Protein AF-A0A2J7RGQ4-F1 (afdb_monomer_lite)

pLDDT: mean 75.32, std 23.23, range [25.06, 96.12]

Structure (mmCIF, N/CA/C/O backbone):
data_AF-A0A2J7RGQ4-F1
#
_entry.id   AF-A0A2J7RGQ4-F1
#
loop_
_atom_site.group_PDB
_atom_site.id
_atom_site.type_symbol
_atom_site.label_atom_id
_atom_site.label_alt_id
_atom_site.label_comp_id
_atom_site.label_asym_id
_atom_site.label_entity_id
_atom_site.label_seq_id
_atom_site.pdbx_PDB_ins_code
_atom_site.Cartn_x
_atom_site.Cartn_y
_atom_site.Cartn_z
_atom_site.occupancy
_atom_site.B_iso_or_equiv
_atom_site.auth_seq_id
_atom_site.auth_comp_id
_atom_site.auth_asym_id
_atom_site.auth_atom_id
_atom_site.pdbx_PDB_model_num
ATOM 1 N N . MET A 1 1 ? -4.880 24.390 -51.534 1.00 43.12 1 MET A N 1
ATOM 2 C CA . MET A 1 1 ? -4.792 25.473 -50.535 1.00 43.12 1 MET A CA 1
ATOM 3 C C . MET A 1 1 ? -5.759 25.144 -49.411 1.00 43.12 1 MET A C 1
ATOM 5 O O . MET A 1 1 ? -6.957 25.218 -49.631 1.00 43.12 1 MET A O 1
ATOM 9 N N . ALA A 1 2 ? -5.248 24.679 -48.273 1.00 47.91 2 ALA A N 1
ATOM 10 C CA . ALA A 1 2 ? -6.032 24.381 -47.073 1.00 47.91 2 ALA A CA 1
ATOM 11 C C . ALA A 1 2 ? -5.184 24.728 -45.837 1.00 47.91 2 ALA A C 1
ATOM 13 O O . ALA A 1 2 ? -4.831 23.874 -45.032 1.00 47.91 2 ALA A O 1
ATOM 14 N N . GLU A 1 3 ? -4.786 25.996 -45.737 1.00 52.56 3 GLU A N 1
ATOM 15 C CA . GLU A 1 3 ? -4.216 26.569 -44.517 1.00 52.56 3 GLU A CA 1
ATOM 16 C C . GLU A 1 3 ? -5.381 27.067 -43.659 1.00 52.56 3 GLU A C 1
ATOM 18 O O . GLU A 1 3 ? -5.899 28.156 -43.881 1.00 52.56 3 GLU A O 1
ATOM 23 N N . GLY A 1 4 ? -5.875 26.242 -42.733 1.00 58.81 4 GLY A N 1
ATOM 24 C CA . GLY A 1 4 ? -7.051 26.651 -41.961 1.00 58.81 4 GLY A CA 1
ATOM 25 C C . GLY A 1 4 ? -7.477 25.781 -40.787 1.00 58.81 4 GLY A C 1
ATOM 26 O O . GLY A 1 4 ? -8.631 25.886 -40.400 1.00 58.81 4 GLY A O 1
ATOM 27 N N . ASN A 1 5 ? -6.618 24.922 -40.215 1.00 59.62 5 ASN A N 1
ATOM 28 C CA . ASN A 1 5 ? -7.063 24.082 -39.085 1.00 59.62 5 ASN A CA 1
ATOM 29 C C . ASN A 1 5 ? -6.051 23.848 -37.946 1.00 59.62 5 ASN A C 1
ATOM 31 O O . ASN A 1 5 ? -6.426 23.347 -36.889 1.00 59.62 5 ASN A O 1
ATOM 35 N N . ASN A 1 6 ? -4.784 24.255 -38.095 1.00 62.69 6 ASN A N 1
ATOM 36 C CA . ASN A 1 6 ? -3.767 24.001 -37.062 1.00 62.69 6 ASN A CA 1
ATOM 37 C C . ASN A 1 6 ? -3.924 24.895 -35.817 1.00 62.69 6 ASN A C 1
ATOM 39 O O . ASN A 1 6 ? -3.659 24.446 -34.704 1.00 62.69 6 ASN A O 1
ATOM 43 N N . ASN A 1 7 ? -4.403 26.136 -35.974 1.00 70.56 7 ASN A N 1
ATOM 44 C CA . ASN A 1 7 ? -4.592 27.049 -34.838 1.00 70.56 7 ASN A CA 1
ATOM 45 C C . ASN A 1 7 ? -5.787 26.665 -33.952 1.00 70.56 7 ASN A C 1
ATOM 47 O O . ASN A 1 7 ? -5.734 26.866 -32.744 1.00 70.56 7 ASN A O 1
ATOM 51 N N . HIS A 1 8 ? -6.843 26.089 -34.533 1.00 77.50 8 HIS A N 1
ATOM 52 C CA . HIS A 1 8 ? -8.038 25.682 -33.791 1.00 77.50 8 HIS A CA 1
ATOM 53 C C . HIS A 1 8 ? -7.745 24.491 -32.871 1.00 77.50 8 HIS A C 1
ATOM 55 O O . HIS A 1 8 ? -8.082 24.511 -31.691 1.00 77.50 8 HIS A O 1
ATOM 61 N N . PHE A 1 9 ? -7.035 23.483 -33.385 1.00 83.56 9 PHE A N 1
ATOM 62 C CA . PHE A 1 9 ? -6.612 22.329 -32.592 1.00 83.56 9 PHE A CA 1
ATOM 63 C C . PHE A 1 9 ? -5.709 22.729 -31.417 1.00 83.56 9 PHE A C 1
ATOM 65 O O . PHE A 1 9 ? -5.920 22.279 -30.292 1.00 83.56 9 PHE A O 1
ATOM 72 N N . GLY A 1 10 ? -4.740 23.622 -31.654 1.00 84.69 10 GLY A N 1
ATOM 73 C CA . GLY A 1 10 ? -3.868 24.131 -30.595 1.00 84.69 10 GLY A CA 1
ATOM 74 C C . GLY A 1 10 ? -4.633 24.894 -29.510 1.00 84.69 10 GLY A C 1
ATOM 75 O O . GLY A 1 10 ? -4.378 24.695 -28.323 1.00 84.69 10 GLY A O 1
ATOM 76 N N . GLN A 1 11 ? -5.604 25.725 -29.897 1.00 86.69 11 GLN A N 1
ATOM 77 C CA . GLN A 1 11 ? -6.456 26.448 -28.948 1.00 86.69 11 GLN A CA 1
ATOM 78 C C . GLN A 1 11 ? -7.337 25.500 -28.124 1.00 86.69 11 GLN A C 1
ATOM 80 O O . GLN A 1 11 ? -7.432 25.680 -26.910 1.00 86.69 11 GLN A O 1
ATOM 85 N N . GLU A 1 12 ? -7.900 24.458 -28.741 1.00 87.06 12 GLU A N 1
ATOM 86 C CA . GLU A 1 12 ? -8.695 23.448 -28.032 1.00 87.06 12 GLU A CA 1
ATOM 87 C C . GLU A 1 12 ? -7.858 22.624 -27.048 1.00 87.06 12 GLU A C 1
ATOM 89 O O . GLU A 1 12 ? -8.282 22.434 -25.909 1.00 87.06 12 GLU A O 1
ATOM 94 N N . ILE A 1 13 ? -6.636 22.219 -27.414 1.00 89.75 13 ILE A N 1
ATOM 95 C CA . ILE A 1 13 ? -5.726 21.545 -26.472 1.00 89.75 13 ILE A CA 1
ATOM 96 C C . ILE A 1 13 ? -5.403 22.450 -25.288 1.00 89.75 13 ILE A C 1
ATOM 98 O O . ILE A 1 13 ? -5.466 22.013 -24.142 1.00 89.75 13 ILE A O 1
ATOM 102 N N . VAL A 1 14 ? -5.052 23.714 -25.540 1.00 89.50 14 VAL A N 1
ATOM 103 C CA . VAL A 1 14 ? -4.721 24.654 -24.460 1.00 89.50 14 VAL A CA 1
ATOM 104 C C . VAL A 1 14 ? -5.924 24.861 -23.544 1.00 89.50 14 VAL A C 1
ATOM 106 O O . VAL A 1 14 ? -5.757 24.916 -22.324 1.00 89.50 14 VAL A O 1
ATOM 109 N N . ARG A 1 15 ? -7.133 24.929 -24.109 1.00 89.06 15 ARG A N 1
ATOM 110 C CA . ARG A 1 15 ? -8.377 25.015 -23.345 1.00 89.06 15 ARG A CA 1
ATOM 111 C C . ARG A 1 15 ? -8.582 23.772 -22.478 1.00 89.06 15 ARG A C 1
ATOM 113 O O . ARG A 1 15 ? -8.782 23.928 -21.278 1.00 89.06 15 ARG A O 1
ATOM 120 N N . TRP A 1 16 ? -8.456 22.567 -23.036 1.00 89.00 16 TRP A N 1
ATOM 121 C CA . TRP A 1 16 ? -8.577 21.314 -22.279 1.00 89.00 16 TRP A CA 1
ATOM 122 C C . TRP A 1 16 ? -7.529 21.186 -21.181 1.00 89.00 16 TRP A C 1
ATOM 124 O O . TRP A 1 16 ? -7.874 20.848 -20.054 1.00 89.00 16 TRP A O 1
ATOM 134 N N . CYS A 1 17 ? -6.271 21.515 -21.470 1.00 89.12 17 CYS A N 1
ATOM 135 C CA . CYS A 1 17 ? -5.208 21.515 -20.471 1.00 89.12 17 CYS A CA 1
ATOM 136 C C . CYS A 1 17 ? -5.511 22.495 -19.333 1.00 89.12 17 CYS A C 1
ATOM 138 O O . CYS A 1 17 ? -5.321 22.151 -18.170 1.00 89.12 17 CYS A O 1
ATOM 140 N N . ARG A 1 18 ? -6.009 23.701 -19.639 1.00 88.00 18 ARG A N 1
ATOM 141 C CA . ARG A 1 18 ? -6.408 24.675 -18.611 1.00 88.00 18 ARG A CA 1
ATOM 142 C C . ARG A 1 18 ? -7.558 24.158 -17.755 1.00 88.00 18 ARG A C 1
ATOM 144 O O . ARG A 1 18 ? -7.456 24.231 -16.536 1.00 88.00 18 ARG A O 1
ATOM 151 N N . THR A 1 19 ? -8.603 23.608 -18.373 1.00 87.25 19 THR A N 1
ATOM 152 C CA . THR A 1 19 ? -9.739 23.018 -17.650 1.00 87.25 19 THR A CA 1
ATOM 153 C C . THR A 1 19 ? -9.281 21.867 -16.760 1.00 87.25 19 THR A C 1
ATOM 155 O O . THR A 1 19 ? -9.577 21.865 -15.572 1.00 87.25 19 THR A O 1
ATOM 158 N N . TYR A 1 20 ? -8.466 20.954 -17.288 1.00 88.94 20 TYR A N 1
ATOM 159 C CA . TYR A 1 20 ? -7.926 19.827 -16.530 1.00 88.94 20 TYR A CA 1
ATOM 160 C C . TYR A 1 20 ? -7.092 20.278 -15.322 1.00 88.94 20 TYR A C 1
ATOM 162 O O . TYR A 1 20 ? -7.280 19.789 -14.210 1.00 88.94 20 TYR A O 1
ATOM 170 N N . VAL A 1 21 ? -6.180 21.240 -15.508 1.00 89.69 21 VAL A N 1
ATOM 171 C CA . VAL A 1 21 ? -5.348 21.758 -14.409 1.00 89.69 21 VAL A CA 1
ATOM 172 C C . VAL A 1 21 ? -6.200 22.501 -13.375 1.00 89.69 21 VAL A C 1
ATOM 174 O O . VAL A 1 21 ? -5.907 22.427 -12.181 1.00 89.69 21 VAL A O 1
ATOM 177 N N . ALA A 1 22 ? -7.262 23.190 -13.797 1.00 88.56 22 ALA A N 1
ATOM 178 C CA . ALA A 1 22 ? -8.202 23.846 -12.894 1.00 88.56 22 ALA A CA 1
ATOM 179 C C . ALA A 1 22 ? -9.010 22.828 -12.066 1.00 88.56 22 ALA A C 1
ATOM 181 O O . ALA A 1 22 ? -9.042 22.939 -10.841 1.00 88.56 22 ALA A O 1
ATOM 182 N N . GLU A 1 23 ? -9.578 21.797 -12.697 1.00 89.12 23 GLU A N 1
ATOM 183 C CA . GLU A 1 23 ? -10.303 20.717 -12.009 1.00 89.12 23 GLU A CA 1
ATOM 184 C C . GLU A 1 23 ? -9.404 19.989 -10.999 1.00 89.12 23 GLU A C 1
ATOM 186 O O . GLU A 1 23 ? -9.786 19.792 -9.845 1.00 89.12 23 GLU A O 1
ATOM 191 N N . MET A 1 24 ? -8.169 19.656 -11.390 1.00 88.44 24 MET A N 1
ATOM 192 C CA . MET A 1 24 ? -7.200 19.024 -10.489 1.00 88.44 24 MET A CA 1
ATOM 193 C C . MET A 1 24 ? -6.839 19.922 -9.302 1.00 88.44 24 MET A C 1
ATOM 195 O O . MET A 1 24 ? -6.775 19.447 -8.167 1.00 88.44 24 MET A O 1
ATOM 199 N N . ALA A 1 25 ? -6.624 21.220 -9.533 1.00 88.25 25 ALA A N 1
ATOM 200 C CA . ALA A 1 25 ? -6.339 22.166 -8.458 1.00 88.25 25 ALA A CA 1
ATOM 201 C C . ALA A 1 25 ? -7.521 22.303 -7.486 1.00 88.25 25 ALA A C 1
ATOM 203 O O . ALA A 1 25 ? -7.305 22.361 -6.275 1.00 88.25 25 ALA A O 1
ATOM 204 N N . ALA A 1 26 ? -8.755 22.298 -7.998 1.00 88.88 26 ALA A N 1
ATOM 205 C CA . ALA A 1 26 ? -9.965 22.341 -7.186 1.00 88.88 26 ALA A CA 1
ATOM 206 C C . ALA A 1 26 ? -10.117 21.071 -6.331 1.00 88.88 26 ALA A C 1
ATOM 208 O O . ALA A 1 26 ? -10.346 21.168 -5.126 1.00 88.88 26 ALA A O 1
ATOM 209 N N . ILE A 1 27 ? -9.892 19.883 -6.901 1.00 89.88 27 ILE A N 1
ATOM 210 C CA . ILE A 1 27 ? -9.909 18.619 -6.146 1.00 89.88 27 ILE A CA 1
ATOM 211 C C . ILE A 1 27 ? -8.863 18.642 -5.026 1.00 89.88 27 ILE A C 1
ATOM 213 O O . ILE A 1 27 ? -9.189 18.363 -3.873 1.00 89.88 27 ILE A O 1
ATOM 217 N N . LEU A 1 28 ? -7.618 19.022 -5.335 1.00 88.19 28 LEU A N 1
ATOM 218 C CA . LEU A 1 28 ? -6.547 19.108 -4.336 1.00 88.19 28 LEU A CA 1
ATOM 219 C C . LEU A 1 28 ? -6.894 20.087 -3.210 1.00 88.19 28 LEU A C 1
ATOM 221 O O . LEU A 1 28 ? -6.646 19.790 -2.043 1.00 88.19 28 LEU A O 1
ATOM 225 N N . LEU A 1 29 ? -7.512 21.221 -3.547 1.00 87.94 29 LEU A N 1
ATOM 226 C CA . LEU A 1 29 ? -7.977 22.200 -2.572 1.00 87.94 29 LEU A CA 1
ATOM 227 C C . LEU A 1 29 ? -9.041 21.618 -1.629 1.00 87.94 29 LEU A C 1
ATOM 229 O O . LEU A 1 29 ? -9.004 21.895 -0.431 1.00 87.94 29 LEU A O 1
ATOM 233 N N . HIS A 1 30 ? -9.962 20.808 -2.156 1.00 84.38 30 HIS A N 1
ATOM 234 C CA . HIS A 1 30 ? -11.013 20.151 -1.377 1.00 84.38 30 HIS A CA 1
ATOM 235 C C . HIS A 1 30 ? -10.506 18.987 -0.518 1.00 84.38 30 HIS A C 1
ATOM 237 O O . HIS A 1 30 ? -11.091 18.709 0.528 1.00 84.38 30 HIS A O 1
ATOM 243 N N . CYS A 1 31 ? -9.417 18.333 -0.920 1.00 84.94 31 CYS A N 1
ATOM 244 C CA . CYS A 1 31 ? -8.781 17.268 -0.143 1.00 84.94 31 CYS A CA 1
ATOM 245 C C . CYS A 1 31 ? -7.937 17.795 1.033 1.00 84.94 31 CYS A C 1
ATOM 247 O O . CYS A 1 31 ? -7.660 17.048 1.971 1.00 84.94 31 CYS A O 1
ATOM 249 N N . CYS A 1 32 ? -7.500 19.058 1.000 1.00 86.88 32 CYS A N 1
ATOM 250 C CA . CYS A 1 32 ? -6.714 19.656 2.077 1.00 86.88 32 CYS A CA 1
ATOM 251 C C . CYS A 1 32 ? -7.602 20.149 3.232 1.00 86.88 32 CYS A C 1
ATOM 253 O O . CYS A 1 32 ? -8.512 20.947 3.021 1.00 86.88 32 CYS A O 1
ATOM 255 N N . VAL A 1 33 ? -7.262 19.759 4.470 1.00 77.38 33 VAL A N 1
ATOM 256 C CA . VAL A 1 33 ? -7.970 20.158 5.708 1.00 77.38 33 VAL A CA 1
ATOM 257 C C . VAL A 1 33 ? -8.082 21.685 5.833 1.00 77.38 33 VAL A C 1
ATOM 259 O O . VAL A 1 33 ? -9.175 22.214 6.017 1.00 77.38 33 VAL A O 1
ATOM 262 N N . ASP A 1 34 ? -6.977 22.404 5.611 1.00 83.38 34 ASP A N 1
ATOM 263 C CA . ASP A 1 34 ? -6.922 23.874 5.677 1.00 83.38 34 ASP A CA 1
ATOM 264 C C . ASP A 1 34 ? -7.108 24.557 4.308 1.00 83.38 34 ASP A C 1
ATOM 266 O O . ASP A 1 34 ? -6.660 25.693 4.093 1.00 83.38 34 ASP A O 1
ATOM 270 N N . LYS A 1 35 ? -7.719 23.855 3.341 1.00 85.38 35 LYS A N 1
ATOM 271 C CA . LYS A 1 35 ? -7.938 24.316 1.961 1.00 85.38 35 LYS A CA 1
ATOM 272 C C . LYS A 1 35 ? -6.653 24.899 1.348 1.00 85.38 35 LYS A C 1
ATOM 274 O O . LYS A 1 35 ? -5.686 24.181 1.094 1.00 85.38 35 LYS A O 1
ATOM 279 N N . VAL A 1 36 ? -6.622 26.220 1.138 1.00 87.19 36 VAL A N 1
ATOM 280 C CA . VAL A 1 36 ? -5.524 26.945 0.483 1.00 87.19 36 VAL A CA 1
ATOM 281 C C . VAL A 1 36 ? -4.224 26.830 1.280 1.00 87.19 36 VAL A C 1
ATOM 283 O O . VAL A 1 36 ? -3.166 26.650 0.683 1.00 87.19 36 VAL A O 1
ATOM 286 N N . GLN A 1 37 ? -4.271 26.917 2.615 1.00 88.00 37 GLN A N 1
ATOM 287 C CA . GLN A 1 37 ? -3.050 26.896 3.432 1.00 88.00 37 GLN A CA 1
ATOM 288 C C . GLN A 1 37 ? -2.406 25.508 3.459 1.00 88.00 37 GLN A C 1
ATOM 290 O O . GLN A 1 37 ? -1.182 25.399 3.358 1.00 88.00 37 GLN A O 1
ATOM 295 N N . GLY A 1 38 ? -3.222 24.451 3.508 1.00 88.81 38 GLY A N 1
ATOM 296 C CA . GLY A 1 38 ? -2.741 23.072 3.424 1.00 88.81 38 GLY A CA 1
ATOM 297 C C . GLY A 1 38 ? -2.044 22.802 2.090 1.00 88.81 38 GLY A C 1
ATOM 298 O O . GLY A 1 38 ? -0.914 22.311 2.063 1.00 88.81 38 GLY A O 1
ATOM 299 N N . LEU A 1 39 ? -2.667 23.222 0.984 1.00 89.69 39 LEU A N 1
ATOM 300 C CA . LEU A 1 39 ? -2.101 23.055 -0.355 1.00 89.69 39 LEU A CA 1
ATOM 301 C C . LEU A 1 39 ? -0.806 23.862 -0.549 1.00 89.69 39 LEU A C 1
ATOM 303 O O . LEU A 1 39 ? 0.178 23.338 -1.071 1.00 89.69 39 LEU A O 1
ATOM 307 N N . VAL A 1 40 ? -0.771 25.117 -0.086 1.00 92.44 40 VAL A N 1
ATOM 308 C CA . VAL A 1 40 ? 0.435 25.963 -0.137 1.00 92.44 40 VAL A CA 1
ATOM 309 C C . VAL A 1 40 ? 1.585 25.330 0.643 1.00 92.44 40 VAL A C 1
ATOM 311 O O . VAL A 1 40 ? 2.703 25.275 0.133 1.00 92.44 40 VAL A O 1
ATOM 314 N N . THR A 1 41 ? 1.314 24.808 1.839 1.00 92.19 41 THR A N 1
ATOM 315 C CA . THR A 1 41 ? 2.328 24.157 2.682 1.00 92.19 41 THR A CA 1
ATOM 316 C C . THR A 1 41 ? 2.870 22.887 2.024 1.00 92.19 41 THR A C 1
ATOM 318 O O . THR A 1 41 ? 4.083 22.672 1.988 1.00 92.19 41 THR A O 1
ATOM 321 N N . ALA A 1 42 ? 1.996 22.069 1.429 1.00 90.94 42 ALA A N 1
ATOM 322 C CA . ALA A 1 42 ? 2.395 20.860 0.711 1.00 90.94 42 ALA A CA 1
ATOM 323 C C . ALA A 1 42 ? 3.309 21.171 -0.488 1.00 90.94 42 ALA A C 1
ATOM 325 O O . ALA A 1 42 ? 4.368 20.555 -0.643 1.00 90.94 42 ALA A O 1
ATOM 326 N N . VAL A 1 43 ? 2.942 22.166 -1.304 1.00 90.94 43 VAL A N 1
ATOM 327 C CA . VAL A 1 43 ? 3.754 22.598 -2.453 1.00 90.94 43 VAL A CA 1
ATOM 328 C C . VAL A 1 43 ? 5.073 23.214 -1.992 1.00 90.94 43 VAL A C 1
ATOM 330 O O . VAL A 1 43 ? 6.121 22.895 -2.551 1.00 90.94 43 VAL A O 1
ATOM 333 N N . GLN A 1 44 ? 5.058 24.035 -0.943 1.00 92.94 44 GLN A N 1
ATOM 334 C CA . GLN A 1 44 ? 6.266 24.614 -0.360 1.00 92.94 44 GLN A CA 1
ATOM 335 C C . GLN A 1 44 ? 7.258 23.531 0.090 1.00 92.94 44 GLN A C 1
ATOM 337 O O . GLN A 1 44 ? 8.429 23.593 -0.288 1.00 92.94 44 GLN A O 1
ATOM 342 N N . ASN A 1 45 ? 6.796 22.510 0.819 1.00 93.69 45 ASN A N 1
ATOM 343 C CA . ASN A 1 45 ? 7.631 21.388 1.261 1.00 93.69 45 ASN A CA 1
ATOM 344 C C . ASN A 1 45 ? 8.203 20.596 0.075 1.00 93.69 45 ASN A C 1
ATOM 346 O O . ASN A 1 45 ? 9.374 20.209 0.077 1.00 93.69 45 ASN A O 1
ATOM 350 N N . TYR A 1 46 ? 7.399 20.387 -0.970 1.00 93.88 46 TYR A N 1
ATOM 351 C CA . TYR A 1 46 ? 7.852 19.716 -2.186 1.00 93.88 46 TYR A CA 1
ATOM 352 C C . TYR A 1 46 ? 8.940 20.516 -2.916 1.00 93.88 46 TYR A C 1
ATOM 354 O O . TYR A 1 46 ? 9.999 19.968 -3.232 1.00 93.88 46 TYR A O 1
ATOM 362 N N . VAL A 1 47 ? 8.716 21.816 -3.143 1.00 93.44 47 VAL A N 1
ATOM 363 C CA . VAL A 1 47 ? 9.681 22.692 -3.824 1.00 93.44 47 VAL A CA 1
ATOM 364 C C . VAL A 1 47 ? 10.972 22.788 -3.018 1.00 93.44 47 VAL A C 1
ATOM 366 O O . VAL A 1 47 ? 12.049 22.661 -3.598 1.00 93.44 47 VAL A O 1
ATOM 369 N N . GLN A 1 48 ? 10.895 22.923 -1.691 1.00 92.88 48 GLN A N 1
ATOM 370 C CA . GLN A 1 48 ? 12.070 22.914 -0.812 1.00 92.88 48 GLN A CA 1
ATOM 371 C C . GLN A 1 48 ? 12.881 21.620 -0.937 1.00 92.88 48 GLN A C 1
ATOM 373 O O . GLN A 1 48 ? 14.108 21.676 -1.019 1.00 92.88 48 GLN A O 1
ATOM 378 N N . ARG A 1 49 ? 12.211 20.463 -1.016 1.00 95.00 49 ARG A N 1
ATOM 379 C CA . ARG A 1 49 ? 12.874 19.162 -1.177 1.00 95.00 49 ARG A CA 1
ATOM 380 C C . ARG A 1 49 ? 13.604 19.052 -2.516 1.00 95.00 49 ARG A C 1
ATOM 382 O O . ARG A 1 49 ? 14.758 18.628 -2.544 1.00 95.00 49 ARG A O 1
ATOM 389 N N . VAL A 1 50 ? 12.958 19.464 -3.609 1.00 94.56 50 VAL A N 1
ATOM 390 C CA . VAL A 1 50 ? 13.541 19.418 -4.966 1.00 94.56 50 VAL A CA 1
ATOM 391 C C . VAL A 1 50 ? 14.708 20.400 -5.117 1.00 94.56 50 VAL A C 1
ATOM 393 O O . VAL A 1 50 ? 15.660 20.126 -5.840 1.00 94.56 50 VAL A O 1
ATOM 396 N N . THR A 1 51 ? 14.669 21.524 -4.403 1.00 92.31 51 THR A N 1
ATOM 397 C CA . THR A 1 51 ? 15.682 22.594 -4.481 1.00 92.31 51 THR A CA 1
ATOM 398 C C . THR A 1 51 ? 16.764 22.507 -3.398 1.00 92.31 51 THR A C 1
ATOM 400 O O . THR A 1 51 ? 17.592 23.407 -3.291 1.00 92.31 51 THR A O 1
ATOM 403 N N . SER A 1 52 ? 16.802 21.422 -2.617 1.00 88.69 52 SER A N 1
ATOM 404 C CA . SER A 1 52 ? 17.692 21.246 -1.454 1.00 88.69 52 SER A CA 1
ATOM 405 C C . SER A 1 52 ? 19.198 21.300 -1.762 1.00 88.69 52 SER A C 1
ATOM 407 O O . SER A 1 52 ? 19.990 21.557 -0.862 1.00 88.69 52 SER A O 1
ATOM 409 N N . GLY A 1 53 ? 19.599 21.102 -3.022 1.00 88.19 53 GLY A N 1
ATOM 410 C CA . GLY A 1 53 ? 20.992 21.199 -3.479 1.00 88.19 53 GLY A CA 1
ATOM 411 C C . GLY A 1 53 ? 21.387 22.546 -4.100 1.00 88.19 53 GLY A C 1
ATOM 412 O O . GLY A 1 53 ? 22.499 22.673 -4.608 1.00 88.19 53 GLY A O 1
ATOM 413 N N . MET A 1 54 ? 20.488 23.534 -4.129 1.00 92.81 54 MET A N 1
ATOM 414 C CA . MET A 1 54 ? 20.734 24.839 -4.755 1.00 92.81 54 MET A CA 1
ATOM 415 C C . MET A 1 54 ? 21.300 25.855 -3.752 1.00 92.81 54 MET A C 1
ATOM 417 O O . MET A 1 54 ? 21.218 25.676 -2.540 1.00 92.81 54 MET A O 1
ATOM 421 N N . GLN A 1 55 ? 21.850 26.966 -4.254 1.00 94.69 55 GLN A N 1
ATOM 422 C CA . GLN A 1 55 ? 22.279 28.075 -3.398 1.00 94.69 55 GLN A CA 1
ATOM 423 C C . GLN A 1 55 ? 21.091 28.603 -2.558 1.00 94.69 55 GLN A C 1
ATOM 425 O O . GLN A 1 55 ? 20.011 28.798 -3.125 1.00 94.69 55 GLN A O 1
ATOM 430 N N . PRO A 1 56 ? 21.269 28.912 -1.254 1.00 91.44 56 PRO A N 1
ATOM 431 C CA . PRO A 1 56 ? 20.161 29.275 -0.359 1.00 91.44 56 PRO A CA 1
ATOM 432 C C . PRO A 1 56 ? 19.296 30.447 -0.843 1.00 91.44 56 PRO A C 1
ATOM 434 O O . PRO A 1 56 ? 18.077 30.424 -0.699 1.00 91.44 56 PRO A O 1
ATOM 437 N N . SER A 1 57 ? 19.904 31.455 -1.475 1.00 93.19 57 SER A N 1
ATOM 438 C CA . SER A 1 57 ? 19.191 32.603 -2.053 1.00 93.19 57 SER A CA 1
ATOM 439 C C . SER A 1 57 ? 18.273 32.199 -3.210 1.00 93.19 57 SER A C 1
ATOM 441 O O . SER A 1 57 ? 17.131 32.651 -3.287 1.00 93.19 57 SER A O 1
ATOM 443 N N . VAL A 1 58 ? 18.748 31.313 -4.088 1.00 92.62 58 VAL A N 1
ATOM 444 C CA . VAL A 1 58 ? 17.982 30.797 -5.229 1.00 92.62 58 VAL A CA 1
ATOM 445 C C . VAL A 1 58 ? 16.869 29.877 -4.744 1.00 92.62 58 VAL A C 1
ATOM 447 O O . VAL A 1 58 ? 15.744 29.964 -5.234 1.00 92.62 58 VAL A O 1
ATOM 450 N N . GLN A 1 59 ? 17.149 29.044 -3.742 1.00 93.31 59 GLN A N 1
ATOM 451 C CA . GLN A 1 59 ? 16.150 28.192 -3.105 1.00 93.31 59 GLN A CA 1
ATOM 452 C C . GLN A 1 59 ? 15.025 29.029 -2.482 1.00 93.31 59 GLN A C 1
ATOM 454 O O . GLN A 1 59 ? 13.854 28.815 -2.795 1.00 93.31 59 GLN A O 1
ATOM 459 N N . GLN A 1 60 ? 15.364 30.020 -1.653 1.00 92.50 60 GLN A N 1
ATOM 460 C CA . GLN A 1 60 ? 14.380 30.880 -0.996 1.00 92.50 60 GLN A CA 1
ATOM 461 C C . GLN A 1 60 ? 13.543 31.671 -2.009 1.00 92.50 60 GLN A C 1
ATOM 463 O O . GLN A 1 60 ? 12.322 31.755 -1.865 1.00 92.50 60 GLN A O 1
ATOM 468 N N . TRP A 1 61 ? 14.174 32.198 -3.062 1.00 94.50 61 TRP A N 1
ATOM 469 C CA . TRP A 1 61 ? 13.467 32.874 -4.148 1.00 94.50 61 TRP A CA 1
ATOM 470 C C . TRP A 1 61 ? 12.528 31.924 -4.905 1.00 94.50 61 TRP A C 1
ATOM 472 O O . TRP A 1 61 ? 11.379 32.276 -5.160 1.00 94.50 61 TRP A O 1
ATOM 482 N N . THR A 1 62 ? 12.968 30.700 -5.208 1.00 94.00 62 THR A N 1
ATOM 483 C CA . THR A 1 62 ? 12.161 29.700 -5.931 1.00 94.00 62 THR A CA 1
ATOM 484 C C . THR A 1 62 ? 10.945 29.271 -5.114 1.00 94.00 62 THR A C 1
ATOM 486 O O . THR A 1 62 ? 9.827 29.191 -5.631 1.00 94.00 62 THR A O 1
ATOM 489 N N . VAL A 1 63 ? 11.132 29.053 -3.813 1.00 93.50 63 VAL A N 1
ATOM 490 C CA . VAL A 1 63 ? 10.045 28.727 -2.884 1.00 93.50 63 VAL A CA 1
ATOM 491 C C . VAL A 1 63 ? 9.072 29.905 -2.751 1.00 93.50 63 VAL A C 1
ATOM 493 O O . VAL A 1 63 ? 7.869 29.726 -2.916 1.00 93.50 63 VAL A O 1
ATOM 496 N N . GLY A 1 64 ? 9.565 31.127 -2.534 1.00 92.75 64 GLY A N 1
ATOM 497 C CA . GLY A 1 64 ? 8.704 32.312 -2.427 1.00 92.75 64 GLY A CA 1
ATOM 498 C C . GLY A 1 64 ? 7.929 32.607 -3.717 1.00 92.75 64 GLY A C 1
ATOM 499 O O . GLY A 1 64 ? 6.733 32.914 -3.682 1.00 92.75 64 GLY A O 1
ATOM 500 N N . SER A 1 65 ? 8.590 32.451 -4.865 1.00 94.31 65 SER A N 1
ATOM 501 C CA . SER A 1 65 ? 7.987 32.626 -6.184 1.00 94.31 65 SER A CA 1
ATOM 502 C C . SER A 1 65 ? 6.910 31.572 -6.444 1.00 94.31 65 SER A C 1
ATOM 504 O O . SER A 1 65 ? 5.785 31.931 -6.787 1.00 94.31 65 SER A O 1
ATOM 506 N N . SER A 1 66 ? 7.194 30.288 -6.211 1.00 92.88 66 SER A N 1
ATOM 507 C CA . SER A 1 66 ? 6.217 29.205 -6.414 1.00 92.88 66 SER A CA 1
ATOM 508 C C . SER A 1 66 ? 4.974 29.354 -5.531 1.00 92.88 66 SER A C 1
ATOM 510 O O . SER A 1 66 ? 3.859 29.216 -6.032 1.00 92.88 66 SER A O 1
ATOM 512 N N . VAL A 1 67 ? 5.135 29.741 -4.261 1.00 93.75 67 VAL A N 1
ATOM 513 C CA . VAL A 1 67 ? 4.004 30.032 -3.360 1.00 93.75 67 VAL A CA 1
ATOM 514 C C . VAL A 1 67 ? 3.168 31.211 -3.865 1.00 93.75 67 VAL A C 1
ATOM 516 O O . VAL A 1 67 ? 1.938 31.155 -3.835 1.00 93.75 67 VAL A O 1
ATOM 519 N N . THR A 1 68 ? 3.811 32.273 -4.353 1.00 93.56 68 THR A N 1
ATOM 520 C CA . THR A 1 68 ? 3.112 33.458 -4.878 1.00 93.56 68 THR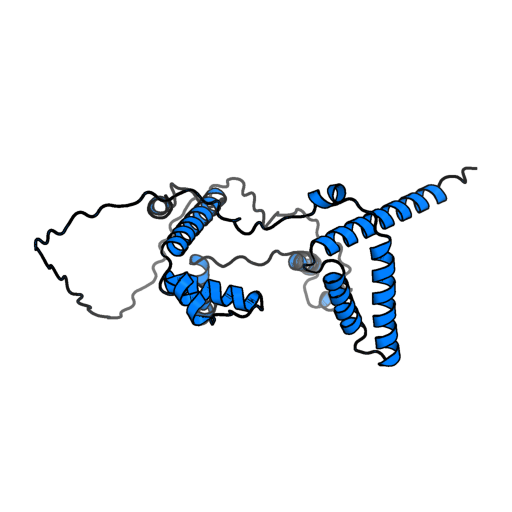 A CA 1
ATOM 521 C C . THR A 1 68 ? 2.321 33.125 -6.144 1.00 93.56 68 THR A C 1
ATOM 523 O O . THR A 1 68 ? 1.145 33.472 -6.242 1.00 93.56 68 THR A O 1
ATOM 526 N N . HIS A 1 69 ? 2.929 32.395 -7.084 1.00 93.19 69 HIS A N 1
ATOM 527 C CA . HIS A 1 69 ? 2.256 31.947 -8.306 1.00 93.19 69 HIS A CA 1
ATOM 528 C C . HIS A 1 69 ? 1.075 31.026 -7.995 1.00 93.19 69 HIS A C 1
ATOM 530 O O . HIS A 1 69 ? 0.001 31.205 -8.563 1.00 93.19 69 HIS A O 1
ATOM 536 N N . LEU A 1 70 ? 1.243 30.093 -7.054 1.00 91.50 70 LEU A N 1
ATOM 537 C CA . LEU A 1 70 ? 0.171 29.202 -6.623 1.00 91.50 70 LEU A CA 1
ATOM 538 C C . LEU A 1 70 ? -1.001 29.981 -6.014 1.00 91.50 70 LEU A C 1
ATOM 540 O O . LEU A 1 70 ? -2.145 29.735 -6.380 1.00 91.50 70 LEU A O 1
ATOM 544 N N . ARG A 1 71 ? -0.740 30.951 -5.129 1.00 91.88 71 ARG A N 1
ATOM 545 C CA . ARG A 1 71 ? -1.799 31.784 -4.530 1.00 91.88 71 ARG A CA 1
ATOM 546 C C . ARG A 1 71 ? -2.553 32.606 -5.571 1.00 91.88 71 ARG A C 1
ATOM 548 O O . ARG A 1 71 ? -3.776 32.669 -5.506 1.00 91.88 71 ARG A O 1
ATOM 555 N N . ASN A 1 72 ? -1.839 33.190 -6.531 1.00 93.00 72 ASN A N 1
ATOM 556 C CA . ASN A 1 72 ? -2.450 33.950 -7.623 1.00 93.00 72 ASN A CA 1
ATOM 557 C C . ASN A 1 72 ? -3.273 33.060 -8.562 1.00 93.00 72 ASN A C 1
ATOM 559 O O . ASN A 1 72 ? -4.296 33.493 -9.076 1.00 93.00 72 ASN A O 1
ATOM 563 N N . TYR A 1 73 ? -2.832 31.824 -8.791 1.00 90.12 73 TYR A N 1
ATOM 564 C CA . TYR A 1 73 ? -3.583 30.863 -9.590 1.00 90.12 73 TYR A CA 1
ATOM 565 C C . TYR A 1 73 ? -4.857 30.409 -8.865 1.00 90.12 73 TYR A C 1
ATOM 567 O O . TYR A 1 73 ? -5.937 30.425 -9.444 1.00 90.12 73 TYR A O 1
ATOM 575 N N . LEU A 1 74 ? -4.748 30.073 -7.576 1.00 88.69 74 LEU A N 1
ATOM 576 C CA . LEU A 1 74 ? -5.884 29.643 -6.759 1.00 88.69 74 LEU A CA 1
ATOM 577 C C . LEU A 1 74 ? -6.918 30.756 -6.541 1.00 88.69 74 LEU A C 1
ATOM 579 O O . LEU A 1 74 ? -8.096 30.453 -6.404 1.00 88.69 74 LEU A O 1
ATOM 583 N N . SER A 1 75 ? -6.514 32.031 -6.521 1.00 88.00 75 SER A N 1
ATOM 584 C CA . SER A 1 75 ? -7.459 33.151 -6.392 1.00 88.00 75 SER A CA 1
ATOM 585 C C . SER A 1 75 ? -8.283 33.406 -7.656 1.00 88.00 75 SER A C 1
ATOM 587 O O . SER A 1 75 ? -9.330 34.041 -7.572 1.00 88.00 75 SER A O 1
ATOM 589 N N . GLN A 1 76 ? -7.823 32.917 -8.808 1.00 87.94 76 GLN A N 1
ATOM 590 C CA . GLN A 1 76 ? -8.518 33.001 -10.097 1.00 87.94 76 GLN A CA 1
ATOM 591 C C . GLN A 1 76 ? -9.257 31.702 -10.443 1.00 87.94 76 GLN A C 1
ATOM 593 O O . GLN A 1 76 ? -9.806 31.579 -11.537 1.00 87.94 76 GLN A O 1
ATOM 598 N N . LEU A 1 77 ? -9.229 30.715 -9.545 1.00 86.62 77 LEU A N 1
ATOM 599 C CA . LEU A 1 77 ? -9.821 29.410 -9.776 1.00 86.62 77 LEU A CA 1
ATOM 600 C C . LEU A 1 77 ? -11.344 29.499 -9.648 1.00 86.62 77 LEU A C 1
ATOM 602 O O . LEU A 1 77 ? -11.867 29.657 -8.549 1.00 86.62 77 LEU A O 1
ATOM 606 N N . ASP A 1 78 ? -12.036 29.364 -10.775 1.00 81.25 78 ASP A N 1
ATOM 607 C CA . ASP A 1 78 ? -13.497 29.378 -10.859 1.00 81.25 78 ASP A CA 1
ATOM 608 C C . ASP A 1 78 ? -13.994 28.027 -11.387 1.00 81.25 78 ASP A C 1
ATOM 610 O O . ASP A 1 78 ? -14.329 27.871 -12.560 1.00 81.25 78 ASP A O 1
ATOM 614 N N . VAL A 1 79 ? -13.923 27.004 -10.531 1.00 85.19 79 VAL A N 1
ATOM 615 C CA . VAL A 1 79 ? -14.440 25.659 -10.821 1.00 85.19 79 VAL A CA 1
ATOM 616 C C . VAL A 1 79 ? -15.545 25.359 -9.810 1.00 85.19 79 VAL A C 1
ATOM 618 O O . VAL A 1 79 ? -15.261 25.337 -8.607 1.00 85.19 79 VAL A O 1
ATOM 621 N N . PRO A 1 80 ? -16.796 25.145 -10.252 1.00 81.75 80 PRO A N 1
ATOM 622 C CA . PRO A 1 80 ? -17.890 24.849 -9.344 1.00 81.75 80 PRO A CA 1
ATOM 623 C C . PRO A 1 80 ? -17.707 23.466 -8.714 1.00 81.75 80 PRO A C 1
ATOM 625 O O . PRO A 1 80 ? -17.157 22.537 -9.305 1.00 81.75 80 PRO A O 1
ATOM 628 N N . PHE A 1 81 ? -18.213 23.316 -7.492 1.00 78.00 81 PHE A N 1
ATOM 629 C CA . PHE A 1 81 ? -18.109 22.066 -6.740 1.00 78.00 81 PHE A CA 1
ATOM 630 C C . PHE A 1 81 ? -18.774 20.870 -7.455 1.00 78.00 81 PHE A C 1
ATOM 632 O O . PHE A 1 81 ? -18.327 19.733 -7.320 1.00 78.00 81 PHE A O 1
ATOM 639 N N . GLU A 1 82 ? -19.809 21.123 -8.256 1.00 83.56 82 GLU A N 1
ATOM 640 C CA . GLU A 1 82 ? -20.552 20.102 -9.006 1.00 83.56 82 GLU A CA 1
ATOM 641 C C . GLU A 1 82 ? -19.659 19.331 -9.995 1.00 83.56 82 GLU A C 1
ATOM 643 O O . GLU A 1 82 ? -19.775 18.108 -10.113 1.00 83.56 82 GLU A O 1
ATOM 648 N N . ASP A 1 83 ? -18.698 20.013 -10.629 1.00 80.31 83 ASP A N 1
ATOM 649 C CA . ASP A 1 83 ? -17.805 19.418 -11.633 1.00 80.31 83 ASP A CA 1
ATOM 650 C C . ASP A 1 83 ? -16.793 18.442 -11.017 1.00 80.31 83 ASP A C 1
ATOM 652 O O . ASP A 1 83 ? -16.359 17.473 -11.660 1.00 80.31 83 ASP A O 1
ATOM 656 N N . ILE A 1 84 ? -16.447 18.679 -9.749 1.00 84.31 84 ILE A N 1
ATOM 657 C CA . ILE A 1 84 ? -15.458 17.906 -8.997 1.00 84.31 84 ILE A CA 1
ATOM 658 C C . ILE A 1 84 ? -16.083 16.857 -8.075 1.00 84.31 84 ILE A C 1
ATOM 660 O O . ILE A 1 84 ? -15.396 15.908 -7.697 1.00 84.31 84 ILE A O 1
ATOM 664 N N . GLN A 1 85 ? -17.374 16.971 -7.742 1.00 82.88 85 GLN A N 1
ATOM 665 C CA . GLN A 1 85 ? -18.058 16.076 -6.800 1.00 82.88 85 GLN A CA 1
ATOM 666 C C . GLN A 1 85 ? -17.955 14.601 -7.215 1.00 82.88 85 GLN A C 1
ATOM 668 O O . GLN A 1 85 ? -17.753 13.734 -6.368 1.00 82.88 85 GLN A O 1
ATOM 673 N N . ARG A 1 86 ? -18.010 14.313 -8.521 1.00 83.31 86 ARG A N 1
ATOM 674 C CA . ARG A 1 86 ? -17.839 12.957 -9.081 1.00 83.31 86 ARG A CA 1
ATOM 675 C C . ARG A 1 86 ? -16.471 12.324 -8.802 1.00 83.31 86 ARG A C 1
ATOM 677 O O . ARG A 1 86 ? -16.344 11.107 -8.884 1.00 83.31 86 ARG A O 1
ATOM 684 N N . PHE A 1 87 ? -15.455 13.133 -8.502 1.00 81.88 87 PHE A N 1
ATOM 685 C CA . PHE A 1 87 ? -14.092 12.678 -8.219 1.00 81.88 87 PHE A CA 1
ATOM 686 C C . PHE A 1 87 ? -13.786 12.619 -6.717 1.00 81.88 87 PHE A C 1
ATOM 688 O O . PHE A 1 87 ? -12.752 12.080 -6.323 1.00 81.88 87 PHE A O 1
ATOM 695 N N . LEU A 1 88 ? -14.668 13.161 -5.871 1.00 81.25 88 LEU A N 1
ATOM 696 C CA . LEU A 1 88 ? -14.474 13.229 -4.428 1.00 81.25 88 LEU A CA 1
ATOM 697 C C . LEU A 1 88 ? -15.128 12.024 -3.743 1.00 81.25 88 LEU A C 1
ATOM 699 O O . LEU A 1 88 ? -16.346 11.868 -3.734 1.00 81.25 88 LEU A O 1
ATOM 703 N N . VAL A 1 89 ? -14.303 11.182 -3.119 1.00 81.31 89 VAL A N 1
ATOM 704 C CA . VAL A 1 89 ? -14.761 10.065 -2.283 1.00 81.31 89 VAL A CA 1
ATOM 705 C C . VAL A 1 89 ? -14.667 10.482 -0.820 1.00 81.31 89 VAL A C 1
ATOM 707 O O . VAL A 1 89 ? -13.588 10.490 -0.226 1.00 81.31 89 VAL A O 1
ATOM 710 N N . TYR A 1 90 ? -15.807 10.833 -0.229 1.00 75.50 90 TYR A N 1
ATOM 711 C CA . TYR A 1 90 ? -15.885 11.165 1.189 1.00 75.50 90 TYR A CA 1
ATOM 712 C C . TYR A 1 90 ? -15.838 9.893 2.030 1.00 75.50 90 TYR A C 1
ATOM 714 O O . TYR A 1 90 ? -16.746 9.063 1.986 1.00 75.50 90 TYR A O 1
ATOM 722 N N . ARG A 1 91 ? -14.794 9.750 2.848 1.00 68.88 91 ARG A N 1
ATOM 723 C CA . ARG A 1 91 ? -14.829 8.815 3.974 1.00 68.88 91 ARG A CA 1
ATOM 724 C C . ARG A 1 91 ? -15.675 9.461 5.059 1.00 68.88 91 ARG A C 1
ATOM 726 O O . ARG A 1 91 ? -15.193 10.341 5.760 1.00 68.88 91 ARG A O 1
ATOM 733 N N . ILE A 1 92 ? -16.946 9.081 5.138 1.00 52.19 92 ILE A N 1
ATOM 734 C CA . ILE A 1 92 ? -17.852 9.534 6.193 1.00 52.19 92 ILE A CA 1
ATOM 735 C C . ILE A 1 92 ? -17.322 8.967 7.522 1.00 52.19 92 ILE A C 1
ATOM 737 O O . ILE A 1 92 ? -17.317 7.743 7.674 1.00 52.19 92 ILE A O 1
ATOM 741 N N . PRO A 1 93 ? -16.872 9.787 8.491 1.00 46.06 93 PRO A N 1
ATOM 742 C CA . PRO A 1 93 ? -16.863 9.338 9.873 1.00 46.06 93 PRO A CA 1
ATOM 743 C C . PRO A 1 93 ? -18.329 9.175 10.286 1.00 46.06 93 PRO A C 1
ATOM 745 O O . PRO A 1 93 ? -19.142 10.069 10.037 1.00 46.06 93 PRO A O 1
ATOM 748 N N . ALA A 1 94 ? -18.680 8.014 10.843 1.00 37.81 94 ALA A N 1
ATOM 749 C CA . ALA A 1 94 ? -20.024 7.712 11.328 1.00 37.81 94 ALA A CA 1
ATOM 750 C C . ALA A 1 94 ? -20.584 8.919 12.103 1.00 37.81 94 ALA A C 1
ATOM 752 O O . ALA A 1 94 ? -20.027 9.362 13.104 1.00 37.81 94 ALA A O 1
ATOM 753 N N . THR A 1 95 ? -21.615 9.529 11.526 1.00 43.22 95 THR A N 1
ATOM 754 C CA . THR A 1 95 ? -22.141 10.830 11.920 1.00 43.22 95 THR A CA 1
ATOM 755 C C . THR A 1 95 ? -23.002 10.702 13.164 1.00 43.22 95 THR A C 1
ATOM 757 O O . THR A 1 95 ? -23.927 9.899 13.197 1.00 43.22 95 THR A O 1
ATOM 760 N N . ALA A 1 96 ? -22.659 11.545 14.136 1.00 39.47 96 ALA A N 1
ATOM 761 C CA . ALA A 1 96 ? -23.535 12.329 14.997 1.00 39.47 96 ALA A CA 1
ATOM 762 C C . ALA A 1 96 ? -24.906 11.725 15.349 1.00 39.47 96 ALA A C 1
ATOM 764 O O . ALA A 1 96 ? -25.862 11.737 14.575 1.00 39.47 96 ALA A O 1
ATOM 765 N N . GLU A 1 97 ? -24.961 11.312 16.608 1.00 40.56 97 GLU A N 1
ATOM 766 C CA . GLU A 1 97 ? -26.116 11.206 17.490 1.00 40.56 97 GLU A CA 1
ATOM 767 C C . GLU A 1 97 ? -27.173 12.309 17.253 1.00 40.56 97 GLU A C 1
ATOM 769 O O . GLU A 1 97 ? -26.864 13.504 17.244 1.00 40.56 97 GLU A O 1
ATOM 774 N N . LEU A 1 98 ? -28.440 11.902 17.122 1.00 38.00 98 LEU A N 1
ATOM 775 C CA . LEU A 1 98 ? -29.607 12.754 17.362 1.00 38.00 98 LEU A CA 1
ATOM 776 C C . LEU A 1 98 ? -30.294 12.299 18.664 1.00 38.00 98 LEU A C 1
ATOM 778 O O . LEU A 1 98 ? -30.453 11.094 18.868 1.00 38.00 98 LEU A O 1
ATOM 782 N N . PRO A 1 99 ? -30.726 13.234 19.533 1.00 50.06 99 PRO A N 1
ATOM 783 C CA . PRO A 1 99 ? -31.182 12.935 20.885 1.00 50.06 99 PRO A CA 1
ATOM 784 C C . PRO A 1 99 ? -32.685 12.633 20.922 1.00 50.06 99 PRO A C 1
ATOM 786 O O . PRO A 1 99 ? -33.502 13.462 20.519 1.00 50.06 99 PRO A O 1
ATOM 789 N N . VAL A 1 100 ? -33.075 11.479 21.463 1.00 39.47 100 VAL A N 1
ATOM 790 C CA . VAL A 1 100 ? -34.469 11.196 21.856 1.00 39.47 100 VAL A CA 1
ATOM 791 C C . VAL A 1 100 ? -34.480 10.227 23.053 1.00 39.47 100 VAL A C 1
ATOM 793 O O . VAL A 1 100 ? -33.493 9.537 23.290 1.00 39.47 100 VAL A O 1
ATOM 796 N N . PRO A 1 101 ? -35.528 10.230 23.890 1.00 37.91 101 PRO A N 1
ATOM 797 C CA . PRO A 1 101 ? -35.492 10.768 25.236 1.00 37.91 101 PRO A CA 1
ATOM 798 C C . PRO A 1 101 ? -35.533 9.669 26.304 1.00 37.91 101 PRO A C 1
ATOM 800 O O . PRO A 1 101 ? -35.967 8.541 26.081 1.00 37.91 101 PRO A O 1
ATOM 803 N N . THR A 1 102 ? -35.146 10.053 27.513 1.00 37.91 102 THR A N 1
ATOM 804 C CA . THR A 1 102 ? -35.377 9.325 28.759 1.00 37.91 102 THR A CA 1
ATOM 805 C C . THR A 1 102 ? -36.833 8.859 28.884 1.00 37.91 102 THR A C 1
ATOM 807 O O . THR A 1 102 ? -37.752 9.656 28.677 1.00 37.91 102 THR A O 1
ATOM 810 N N . PRO A 1 103 ? -37.057 7.635 29.386 1.00 36.47 103 PRO A N 1
ATOM 811 C CA . PRO A 1 103 ? -38.075 7.470 30.406 1.00 36.47 103 PRO A CA 1
ATOM 812 C C . PRO A 1 103 ? -37.449 7.027 31.728 1.00 36.47 103 PRO A C 1
ATOM 814 O O . PRO A 1 103 ? -36.719 6.047 31.851 1.00 36.47 103 PRO A O 1
ATOM 817 N N . SER A 1 104 ? -37.775 7.839 32.717 1.00 30.56 104 SER A N 1
ATOM 818 C CA . SER A 1 104 ? -37.607 7.684 34.149 1.00 30.56 104 SER A CA 1
ATOM 819 C C . SER A 1 104 ? -38.176 6.379 34.725 1.00 30.56 104 SER A C 1
ATOM 821 O O . SER A 1 104 ? -39.300 5.998 34.420 1.00 30.56 104 SER A O 1
ATOM 823 N N . SER A 1 105 ? -37.412 5.833 35.675 1.00 30.66 105 SER A N 1
ATOM 824 C CA . SER A 1 105 ? -37.834 5.282 36.974 1.00 30.66 105 SER A CA 1
ATOM 825 C C . SER A 1 105 ? -38.833 4.118 37.017 1.00 30.66 105 SER A C 1
ATOM 827 O O . SER A 1 105 ? -40.034 4.305 36.871 1.00 30.66 105 SER A O 1
ATOM 829 N N . THR A 1 106 ? -38.385 2.954 37.499 1.00 28.89 106 THR A N 1
ATOM 830 C CA . THR A 1 106 ? -38.591 2.540 38.909 1.00 28.89 106 THR A CA 1
ATOM 831 C C . THR A 1 106 ? -37.868 1.219 39.235 1.00 28.89 106 THR A C 1
ATOM 833 O O . THR A 1 106 ? -37.655 0.406 38.339 1.00 28.89 106 THR A O 1
ATOM 836 N N . PRO A 1 107 ? -37.453 1.008 40.502 1.00 32.47 107 PRO A N 1
ATOM 837 C CA . PRO A 1 107 ? -36.637 -0.126 40.930 1.00 32.47 107 PRO A CA 1
ATOM 838 C C . PRO A 1 107 ? -37.491 -1.274 41.491 1.00 32.47 107 PRO A C 1
ATOM 840 O O . PRO A 1 107 ? -38.412 -1.033 42.268 1.00 32.47 107 PRO A O 1
ATOM 843 N N . ILE A 1 108 ? -37.140 -2.520 41.168 1.00 31.11 108 ILE A N 1
ATOM 844 C CA . ILE A 1 108 ? -37.581 -3.724 41.896 1.00 31.11 108 ILE A CA 1
ATOM 845 C C . ILE A 1 108 ? -36.361 -4.658 41.946 1.00 31.11 108 ILE A C 1
ATOM 847 O O . ILE A 1 108 ? -35.900 -5.126 40.913 1.00 31.11 108 ILE A O 1
ATOM 851 N N . GLN A 1 109 ? -35.586 -4.604 43.028 1.00 30.75 109 GLN A N 1
ATOM 852 C CA . GLN A 1 109 ? -35.653 -5.444 44.232 1.00 30.75 109 GLN A CA 1
ATOM 853 C C . GLN A 1 109 ? -35.100 -6.868 44.057 1.00 30.75 109 GLN A C 1
ATOM 855 O O . GLN A 1 109 ? -35.610 -7.692 43.307 1.00 30.75 109 GLN A O 1
ATOM 860 N N . GLU A 1 110 ? -34.032 -7.083 44.824 1.00 27.48 110 GLU A N 1
ATOM 861 C CA . GLU A 1 110 ? -33.386 -8.316 45.258 1.00 27.48 110 GLU A CA 1
ATOM 862 C C . GLU A 1 110 ? -34.255 -9.582 45.266 1.00 27.48 110 GLU A C 1
ATOM 864 O O . GLU A 1 110 ? -35.314 -9.646 45.890 1.00 27.48 110 GLU A O 1
ATOM 869 N N . SER A 1 111 ? -33.684 -10.667 44.743 1.00 28.67 111 SER A N 1
ATOM 870 C CA . SER A 1 111 ? -33.730 -11.952 45.440 1.00 28.67 111 SER A CA 1
ATOM 871 C C . SER A 1 111 ? -32.516 -12.801 45.086 1.00 28.67 111 SER A C 1
ATOM 873 O O . SER A 1 111 ? -32.379 -13.328 43.986 1.00 28.67 111 SER A O 1
ATOM 875 N N . LEU A 1 112 ? -31.637 -12.909 46.079 1.00 26.30 112 LEU A N 1
ATOM 876 C CA . LEU A 1 112 ? -30.688 -13.994 46.265 1.00 26.30 112 LEU A CA 1
ATOM 877 C C . LEU A 1 112 ? -31.438 -15.327 46.349 1.00 26.30 112 LEU A C 1
ATOM 879 O O . LEU A 1 112 ? -32.290 -15.477 47.219 1.00 26.30 112 LEU A O 1
ATOM 883 N N . VAL A 1 113 ? -31.028 -16.324 45.567 1.00 28.22 113 VAL A N 1
ATOM 884 C CA . VAL A 1 113 ? -30.969 -17.714 46.042 1.00 28.22 113 VAL A CA 1
ATOM 885 C C . VAL A 1 113 ? -29.848 -18.475 45.336 1.00 28.22 113 VAL A C 1
ATOM 887 O O . VAL A 1 113 ? -29.570 -18.286 44.158 1.00 28.22 113 VAL A O 1
ATOM 890 N N . HIS A 1 114 ? -29.182 -19.272 46.163 1.00 26.48 114 HIS A N 1
ATOM 891 C CA . HIS A 1 114 ? -27.992 -20.089 45.966 1.00 26.48 114 HIS A CA 1
ATOM 892 C C . HIS A 1 114 ? -28.092 -21.181 44.886 1.00 26.48 114 HIS A C 1
ATOM 894 O O . HIS A 1 114 ? -29.187 -21.575 44.499 1.00 26.48 114 HIS A O 1
ATOM 900 N N . ALA A 1 115 ? -26.905 -21.755 44.620 1.00 26.75 115 ALA A N 1
ATOM 901 C CA . ALA A 1 115 ? -26.574 -23.071 44.047 1.00 26.75 115 ALA A CA 1
ATOM 902 C C . ALA A 1 115 ? -26.010 -22.957 42.617 1.00 26.75 115 ALA A C 1
ATOM 904 O O . ALA A 1 115 ? -26.597 -22.306 41.771 1.00 26.75 115 ALA A O 1
ATOM 905 N N . GLU A 1 116 ? -24.870 -23.525 42.234 1.00 27.50 116 GLU A N 1
ATOM 906 C CA . GLU A 1 116 ? -23.930 -24.431 42.884 1.00 27.50 116 GLU A CA 1
ATOM 907 C C . GLU A 1 116 ? -22.629 -24.376 42.068 1.00 27.50 116 GLU A C 1
ATOM 909 O O . GLU A 1 116 ? -22.636 -24.273 40.841 1.00 27.50 116 GLU A O 1
ATOM 914 N N . ARG A 1 117 ? -21.505 -24.406 42.775 1.00 25.06 117 ARG A N 1
ATOM 915 C CA . ARG A 1 117 ? -20.149 -24.501 42.241 1.00 25.06 117 ARG A CA 1
ATOM 916 C C . ARG A 1 117 ? -19.926 -25.921 41.722 1.00 25.06 117 ARG A C 1
ATOM 918 O O . ARG A 1 117 ? -19.951 -26.846 42.523 1.00 25.06 117 ARG A O 1
ATOM 925 N N . VAL A 1 118 ? -19.596 -26.081 40.440 1.00 29.44 118 VAL A N 1
ATOM 926 C CA . VAL A 1 118 ? -18.812 -27.238 39.982 1.00 29.44 118 VAL A CA 1
ATOM 927 C C . VAL A 1 118 ? -17.614 -26.732 39.194 1.00 29.44 118 VAL A C 1
ATOM 929 O O . VAL A 1 118 ? -17.701 -26.228 38.079 1.00 29.44 118 VAL A O 1
ATOM 932 N N . GLU A 1 119 ? -16.489 -26.838 39.877 1.00 25.61 119 GLU A N 1
ATOM 933 C CA . GLU A 1 119 ? -15.125 -26.610 39.446 1.00 25.61 119 GLU A CA 1
ATOM 934 C C . GLU A 1 119 ? -14.662 -27.887 38.731 1.00 25.61 119 GLU A C 1
ATOM 936 O O . GLU A 1 119 ? -14.656 -28.960 39.330 1.00 25.61 119 GLU A O 1
ATOM 941 N N . ALA A 1 120 ? -14.322 -27.795 37.444 1.00 27.31 120 ALA A N 1
ATOM 942 C CA . ALA A 1 120 ? -13.653 -28.871 36.716 1.00 27.31 120 ALA A CA 1
ATOM 943 C C . ALA A 1 120 ? -12.269 -28.383 36.285 1.00 27.31 120 ALA A C 1
ATOM 945 O O . ALA A 1 120 ? -12.054 -27.790 35.230 1.00 27.31 120 ALA A O 1
ATOM 946 N N . THR A 1 121 ? -11.372 -28.603 37.231 1.00 26.31 121 THR A N 1
ATOM 947 C CA . THR A 1 121 ? -9.916 -28.634 37.228 1.00 26.31 121 THR A CA 1
ATOM 948 C C . THR A 1 121 ? -9.288 -29.026 35.887 1.00 26.31 121 THR A C 1
ATOM 950 O O . THR A 1 121 ? -9.600 -30.061 35.300 1.00 26.31 121 THR A O 1
ATOM 953 N N . ALA A 1 122 ? -8.321 -28.215 35.462 1.00 29.58 122 ALA A N 1
ATOM 954 C CA . ALA A 1 122 ? -7.293 -28.580 34.503 1.00 29.58 122 ALA A CA 1
ATOM 955 C C . ALA A 1 122 ? -6.367 -29.662 35.087 1.00 29.58 122 ALA A C 1
ATOM 957 O O . ALA A 1 122 ? -5.920 -29.534 36.225 1.00 29.58 122 ALA A O 1
ATOM 958 N N . VAL A 1 123 ? -6.008 -30.667 34.286 1.00 29.50 123 VAL A N 1
ATOM 959 C CA . VAL A 1 123 ? -4.804 -31.482 34.507 1.00 29.50 123 VAL A CA 1
ATOM 960 C C . VAL A 1 123 ? -4.068 -31.630 33.165 1.00 29.50 123 VAL A C 1
ATOM 962 O O . VAL A 1 123 ? -4.689 -32.062 32.192 1.00 29.50 123 VAL A O 1
ATOM 965 N N . PRO A 1 124 ? -2.783 -31.231 33.086 1.00 38.34 124 PRO A N 1
ATOM 966 C CA . PRO A 1 124 ? -1.913 -31.395 31.923 1.00 38.34 124 PRO A CA 1
ATOM 967 C C . PRO A 1 124 ? -1.100 -32.690 32.043 1.00 38.34 124 PRO A C 1
ATOM 969 O O . PRO A 1 124 ? -0.664 -33.015 33.139 1.00 38.34 124 PRO A O 1
ATOM 972 N N . GLU A 1 125 ? -0.837 -33.395 30.942 1.00 35.06 125 GLU A N 1
ATOM 973 C CA . GLU A 1 125 ? 0.062 -34.565 30.920 1.00 35.06 125 GLU A CA 1
ATOM 974 C C . GLU A 1 125 ? 0.574 -34.841 29.482 1.00 35.06 125 GLU A C 1
ATOM 976 O O . GLU A 1 125 ? 0.050 -34.244 28.537 1.00 35.06 125 GLU A O 1
ATOM 981 N N . PRO A 1 126 ? 1.684 -35.584 29.287 1.00 35.91 126 PRO A N 1
ATOM 982 C CA . PRO A 1 126 ? 2.981 -34.999 28.954 1.00 35.91 126 PRO A CA 1
ATOM 983 C C . PRO A 1 126 ? 3.475 -35.342 27.537 1.00 35.91 126 PRO A C 1
ATOM 985 O O . PRO A 1 126 ? 2.958 -36.199 26.830 1.00 35.91 126 PRO A O 1
ATOM 988 N N . MET A 1 127 ? 4.529 -34.631 27.150 1.00 36.50 127 MET A N 1
ATOM 989 C CA . MET A 1 127 ? 5.353 -34.819 25.960 1.00 36.50 127 MET A CA 1
ATOM 990 C C . MET A 1 127 ? 6.095 -36.164 25.989 1.00 36.50 127 MET A C 1
ATOM 992 O O . MET A 1 127 ? 6.887 -36.356 26.902 1.00 36.50 127 MET A O 1
ATOM 996 N N . GLU A 1 128 ? 5.964 -36.993 24.947 1.00 36.62 128 GLU A N 1
ATOM 997 C CA . GLU A 1 128 ? 7.054 -37.863 24.483 1.00 36.62 128 GLU A CA 1
ATOM 998 C C . GLU A 1 128 ? 7.108 -37.931 22.951 1.00 36.62 128 GLU A C 1
ATOM 1000 O O . GLU A 1 128 ? 6.110 -38.028 22.236 1.00 36.62 128 GLU A O 1
ATOM 1005 N N . THR A 1 129 ? 8.338 -37.786 22.479 1.00 39.41 129 THR A N 1
ATOM 1006 C CA . THR A 1 129 ? 8.842 -37.941 21.122 1.00 39.41 129 THR A CA 1
ATOM 1007 C C . THR A 1 129 ? 8.889 -39.410 20.730 1.00 39.41 129 THR A C 1
ATOM 1009 O O . THR A 1 129 ? 9.433 -40.195 21.490 1.00 39.41 129 THR A O 1
ATOM 1012 N N . ASP A 1 130 ? 8.463 -39.750 19.514 1.00 29.52 130 ASP A N 1
ATOM 1013 C CA . ASP A 1 130 ? 9.282 -40.582 18.629 1.00 29.52 130 ASP A CA 1
ATOM 1014 C C . ASP A 1 130 ? 8.773 -40.533 17.187 1.00 29.52 130 ASP A C 1
ATOM 1016 O O . ASP A 1 130 ? 7.574 -40.528 16.903 1.00 29.52 130 ASP A O 1
ATOM 1020 N N . GLY A 1 131 ? 9.724 -40.408 16.264 1.00 35.38 131 GLY A N 1
ATOM 1021 C CA . GLY A 1 131 ? 9.463 -40.331 14.838 1.00 35.38 131 GLY A CA 1
ATOM 1022 C C . GLY A 1 131 ? 9.230 -41.706 14.234 1.00 35.38 131 GLY A C 1
ATOM 1023 O O . GLY A 1 131 ? 9.961 -42.632 14.547 1.00 35.38 131 GLY A O 1
ATOM 1024 N N . ILE A 1 132 ? 8.290 -41.801 13.295 1.00 31.48 132 ILE A N 1
ATOM 1025 C CA . ILE A 1 132 ? 8.219 -42.865 12.289 1.00 31.48 132 ILE A CA 1
ATOM 1026 C C . ILE A 1 132 ? 7.595 -42.270 11.012 1.00 31.48 132 ILE A C 1
ATOM 1028 O O . ILE A 1 132 ? 6.486 -41.746 11.005 1.00 31.48 132 ILE A O 1
ATOM 1032 N N . THR A 1 133 ? 8.421 -42.295 9.962 1.00 28.72 133 THR A N 1
ATOM 1033 C CA . THR A 1 133 ? 8.139 -42.398 8.519 1.00 28.72 133 THR A CA 1
ATOM 1034 C C . THR A 1 133 ? 6.961 -41.627 7.913 1.00 28.72 133 THR A C 1
ATOM 1036 O O . THR A 1 133 ? 5.794 -41.973 8.056 1.00 28.72 133 THR A O 1
ATOM 1039 N N . SER A 1 134 ? 7.318 -40.657 7.066 1.00 39.47 134 SER A N 1
ATOM 1040 C CA . SER A 1 134 ? 6.461 -40.136 6.002 1.00 39.47 134 SER A CA 1
ATOM 1041 C C . SER A 1 134 ? 6.089 -41.237 5.005 1.00 39.47 134 SER A C 1
ATOM 1043 O O . SER A 1 134 ? 6.899 -41.598 4.155 1.00 39.47 134 SER A O 1
ATOM 1045 N N . GLU A 1 135 ? 4.840 -41.690 5.046 1.00 27.77 135 GLU A N 1
ATOM 1046 C CA . GLU A 1 135 ? 4.150 -42.209 3.867 1.00 27.77 135 GLU A CA 1
ATOM 1047 C C . GLU A 1 135 ? 3.216 -41.117 3.337 1.00 27.77 135 GLU A C 1
ATOM 1049 O O . GLU A 1 135 ? 2.210 -40.743 3.941 1.00 27.77 135 GLU A O 1
ATOM 1054 N N . CYS A 1 136 ? 3.605 -40.543 2.198 1.00 26.59 136 CYS A N 1
ATOM 1055 C CA . CYS A 1 136 ? 2.799 -39.598 1.441 1.00 26.59 136 CYS A CA 1
ATOM 1056 C C . CYS A 1 136 ? 1.588 -40.341 0.869 1.00 26.59 136 CYS A C 1
ATOM 1058 O O . CYS A 1 136 ? 1.685 -41.007 -0.163 1.00 26.59 136 CYS A O 1
ATOM 1060 N N . ASN A 1 137 ? 0.440 -40.224 1.534 1.00 28.70 137 ASN A N 1
ATOM 1061 C CA . ASN A 1 137 ? -0.813 -40.726 0.997 1.00 28.70 137 ASN A CA 1
ATOM 1062 C C . ASN A 1 137 ? -1.272 -39.778 -0.128 1.00 28.70 137 ASN A C 1
ATOM 1064 O O . ASN A 1 137 ? -1.843 -38.712 0.111 1.00 28.70 137 ASN A O 1
ATOM 1068 N N . ARG A 1 138 ? -0.936 -40.135 -1.373 1.00 30.39 138 ARG A N 1
ATOM 1069 C CA . ARG A 1 138 ? -1.389 -39.460 -2.596 1.00 30.39 138 ARG A CA 1
ATOM 1070 C C . ARG A 1 138 ? -2.898 -39.657 -2.754 1.00 30.39 138 ARG A C 1
ATOM 1072 O O . ARG A 1 138 ? -3.342 -40.602 -3.400 1.00 30.39 138 ARG A O 1
ATOM 1079 N N . ILE A 1 139 ? -3.687 -38.725 -2.228 1.00 30.80 139 ILE A N 1
ATOM 1080 C CA . ILE A 1 139 ? -5.067 -38.547 -2.681 1.00 30.80 139 ILE A CA 1
ATOM 1081 C C . ILE A 1 139 ? -4.991 -37.883 -4.059 1.00 30.80 139 ILE A C 1
ATOM 1083 O O . ILE A 1 139 ? -4.701 -36.695 -4.193 1.00 30.80 139 ILE A O 1
ATOM 1087 N N . THR A 1 140 ? -5.193 -38.685 -5.098 1.00 30.84 140 THR A N 1
ATOM 1088 C CA . THR A 1 140 ? -5.418 -38.225 -6.467 1.00 30.84 140 THR A CA 1
ATOM 1089 C C . THR A 1 140 ? -6.796 -37.570 -6.519 1.00 30.84 140 THR A C 1
ATOM 1091 O O . THR A 1 140 ? -7.818 -38.248 -6.539 1.00 30.84 140 THR A O 1
ATOM 1094 N N . 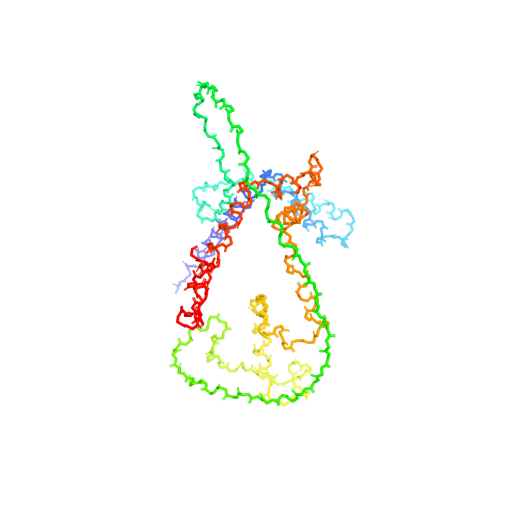VAL A 1 141 ? -6.837 -36.238 -6.504 1.00 32.97 141 VAL A N 1
ATOM 1095 C CA . VAL A 1 141 ? -8.052 -35.483 -6.837 1.00 32.97 141 VAL A CA 1
ATOM 1096 C C . VAL A 1 141 ? -8.037 -35.241 -8.351 1.00 32.97 141 VAL A C 1
ATOM 1098 O O . VAL A 1 141 ? -7.023 -34.748 -8.853 1.00 32.97 141 VAL A O 1
ATOM 1101 N N . PRO A 1 142 ? -9.096 -35.588 -9.106 1.00 29.08 142 PRO A N 1
ATOM 1102 C CA . PRO A 1 142 ? -9.147 -35.318 -10.537 1.00 29.08 142 PRO A CA 1
ATOM 1103 C C . PRO A 1 142 ? -9.180 -33.805 -10.767 1.00 29.08 142 PRO A C 1
ATOM 1105 O O . PRO A 1 142 ? -10.050 -33.113 -10.239 1.00 29.08 142 PRO A O 1
ATOM 1108 N N . LEU A 1 143 ? -8.235 -33.295 -11.557 1.00 31.73 143 LEU A N 1
ATOM 1109 C CA . LEU A 1 143 ? -8.223 -31.909 -12.011 1.00 31.73 143 LEU A CA 1
ATOM 1110 C C . LEU A 1 143 ? -9.337 -31.749 -13.055 1.00 31.73 143 LEU A C 1
ATOM 1112 O O . LEU A 1 143 ? -9.159 -32.055 -14.233 1.00 31.73 143 LEU A O 1
ATOM 1116 N N . GLN A 1 144 ? -10.525 -31.353 -12.606 1.00 33.97 144 GLN A N 1
ATOM 1117 C CA . GLN A 1 144 ? -11.620 -31.006 -13.499 1.00 33.97 144 GLN A CA 1
ATOM 1118 C C . GLN A 1 144 ? -11.443 -29.540 -13.895 1.00 33.97 144 GLN A C 1
ATOM 1120 O O . GLN A 1 144 ? -11.767 -28.633 -13.133 1.00 33.97 144 GLN A O 1
ATOM 1125 N N . ASN A 1 145 ? -10.867 -29.332 -15.081 1.00 39.44 145 ASN A N 1
ATOM 1126 C CA . ASN A 1 145 ? -10.746 -28.027 -15.718 1.00 39.44 145 ASN A CA 1
ATOM 1127 C C . ASN A 1 145 ? -12.141 -27.402 -15.859 1.00 39.44 145 ASN A C 1
ATOM 1129 O O . ASN A 1 145 ? -12.951 -27.849 -16.673 1.00 39.44 145 ASN A O 1
ATOM 1133 N N . LYS A 1 146 ? -12.411 -26.375 -15.057 1.00 32.66 146 LYS A N 1
ATOM 1134 C CA . LYS A 1 146 ? -13.439 -25.370 -15.317 1.00 32.66 146 LYS A CA 1
ATOM 1135 C C . LYS A 1 146 ? -12.741 -24.023 -15.340 1.00 32.66 146 LYS A C 1
ATOM 1137 O O . LYS A 1 146 ? -11.940 -23.741 -14.453 1.00 32.66 146 LYS A O 1
ATOM 1142 N N . ASP A 1 147 ? -13.014 -23.277 -16.401 1.00 33.62 147 ASP A N 1
ATOM 1143 C CA . ASP A 1 147 ? -12.390 -22.017 -16.785 1.00 33.62 147 ASP A CA 1
ATOM 1144 C C . ASP A 1 147 ? -12.124 -21.095 -15.592 1.00 33.62 147 ASP A C 1
ATOM 1146 O O . ASP A 1 147 ? -13.026 -20.493 -15.009 1.00 33.62 147 ASP A O 1
ATOM 1150 N N . VAL A 1 148 ? -10.845 -21.014 -15.233 1.00 36.91 148 VAL A N 1
ATOM 1151 C CA . VAL A 1 148 ? -10.324 -20.110 -14.218 1.00 36.91 148 VAL A CA 1
ATOM 1152 C C . VAL A 1 148 ? -10.221 -18.734 -14.872 1.00 36.91 148 VAL A C 1
ATOM 1154 O O . VAL A 1 148 ? -9.349 -18.505 -15.708 1.00 36.91 148 VAL A O 1
ATOM 1157 N N . GLN A 1 149 ? -11.097 -17.800 -14.497 1.00 36.31 149 GLN A N 1
ATOM 1158 C CA . GLN A 1 149 ? -10.769 -16.378 -14.615 1.00 36.31 149 GLN A CA 1
ATOM 1159 C C . GLN A 1 149 ? -9.765 -16.044 -13.514 1.00 36.31 149 GLN A C 1
ATOM 1161 O O . GLN A 1 149 ? -10.105 -15.560 -12.437 1.00 36.31 149 GLN A O 1
ATOM 1166 N N . ASP A 1 150 ? -8.510 -16.366 -13.803 1.00 36.25 150 ASP A N 1
ATOM 1167 C CA . ASP A 1 150 ? -7.352 -15.923 -13.053 1.00 36.25 150 ASP A CA 1
ATOM 1168 C C . ASP A 1 150 ? -7.146 -14.436 -13.367 1.00 36.25 150 ASP A C 1
ATOM 1170 O O . ASP A 1 150 ? -6.645 -14.071 -14.430 1.00 36.25 150 ASP A O 1
ATOM 1174 N N . GLN A 1 151 ? -7.577 -13.552 -12.468 1.00 43.91 151 GLN A N 1
ATOM 1175 C CA . GLN A 1 151 ? -7.287 -12.118 -12.585 1.00 43.91 151 GLN A CA 1
ATOM 1176 C C . GLN A 1 151 ? -5.854 -11.755 -12.130 1.00 43.91 151 GLN A C 1
ATOM 1178 O O . GLN A 1 151 ? -5.542 -10.574 -11.981 1.00 43.91 151 GLN A O 1
ATOM 1183 N N . GLY A 1 152 ? -4.959 -12.732 -11.936 1.00 40.03 152 GLY A N 1
ATOM 1184 C CA . GLY A 1 152 ? -3.533 -12.524 -11.647 1.00 40.03 152 GLY A CA 1
ATOM 1185 C C . GLY A 1 152 ? -2.579 -13.101 -12.698 1.00 40.03 152 GLY A C 1
ATOM 1186 O O . GLY A 1 152 ? -1.488 -12.561 -12.883 1.00 40.03 152 GLY A O 1
ATOM 1187 N N . LEU A 1 153 ? -2.990 -14.139 -13.428 1.00 41.00 153 LEU A N 1
ATOM 1188 C CA . LEU A 1 153 ? -2.289 -14.678 -14.594 1.00 41.00 153 LEU A CA 1
ATOM 1189 C C . LEU A 1 153 ? -3.265 -14.760 -15.769 1.00 41.00 153 LEU A C 1
ATOM 1191 O O . LEU A 1 153 ? -3.603 -15.835 -16.263 1.00 41.00 153 LEU A O 1
ATOM 1195 N N . ALA A 1 154 ? -3.668 -13.601 -16.291 1.00 38.38 154 ALA A N 1
ATOM 1196 C CA . ALA A 1 154 ? -3.971 -13.564 -17.710 1.00 38.38 154 ALA A CA 1
ATOM 1197 C C . ALA A 1 154 ? -2.717 -14.109 -18.412 1.00 38.38 154 ALA A C 1
ATOM 1199 O O . ALA A 1 154 ? -1.669 -13.450 -18.428 1.00 38.38 154 ALA A O 1
ATOM 1200 N N . MET A 1 155 ? -2.797 -15.341 -18.927 1.00 45.78 155 MET A N 1
ATOM 1201 C CA . MET A 1 155 ? -1.925 -15.826 -19.992 1.00 45.78 155 MET A CA 1
ATOM 1202 C C . MET A 1 155 ? -2.227 -14.945 -21.195 1.00 45.78 155 MET A C 1
ATOM 1204 O O . MET A 1 155 ? -2.930 -15.324 -22.126 1.00 45.78 155 MET A O 1
ATOM 1208 N N . ASP A 1 156 ? -1.741 -13.713 -21.107 1.00 50.09 156 ASP A N 1
ATOM 1209 C CA . ASP A 1 156 ? -1.599 -12.813 -22.215 1.00 50.09 156 ASP A CA 1
ATOM 1210 C C . ASP A 1 156 ? -0.794 -13.601 -23.227 1.00 50.09 156 ASP A C 1
ATOM 1212 O O . ASP A 1 156 ? 0.378 -13.937 -23.014 1.00 50.09 156 ASP A O 1
ATOM 1216 N N . THR A 1 157 ? -1.426 -13.878 -24.352 1.00 52.19 157 THR A N 1
ATOM 1217 C CA . THR A 1 157 ? -0.765 -14.261 -25.591 1.00 52.19 157 THR A CA 1
ATOM 1218 C C . THR A 1 157 ? 0.050 -13.083 -26.139 1.00 52.19 157 THR A C 1
ATOM 1220 O O . THR A 1 157 ? 0.079 -12.857 -27.346 1.00 52.19 157 THR A O 1
ATOM 1223 N N . ASP A 1 158 ? 0.681 -12.302 -25.257 1.00 60.81 158 ASP A N 1
ATOM 1224 C CA . ASP A 1 158 ? 1.612 -11.248 -25.596 1.00 60.81 158 ASP A CA 1
ATOM 1225 C C . ASP A 1 158 ? 2.789 -11.919 -26.283 1.00 60.81 158 ASP A C 1
ATOM 1227 O O . ASP A 1 158 ? 3.597 -12.635 -25.671 1.00 60.81 158 ASP A O 1
ATOM 1231 N N . THR A 1 159 ? 2.844 -11.689 -27.588 1.00 75.44 159 THR A N 1
ATOM 1232 C CA . THR A 1 159 ? 3.991 -11.988 -28.429 1.00 75.44 159 THR A CA 1
ATOM 1233 C C . THR A 1 159 ? 5.250 -11.488 -27.739 1.00 75.44 159 THR A C 1
ATOM 1235 O O . THR A 1 159 ? 5.274 -10.369 -27.220 1.00 75.44 159 THR A O 1
ATOM 1238 N N . LEU A 1 160 ? 6.287 -12.328 -27.713 1.00 80.00 160 LEU A N 1
ATOM 1239 C CA . LEU A 1 160 ? 7.564 -11.951 -27.124 1.00 80.00 160 LEU A CA 1
ATOM 1240 C C . LEU A 1 160 ? 8.043 -10.629 -27.746 1.00 80.00 160 LEU A C 1
ATOM 1242 O O . LEU A 1 160 ? 7.938 -10.469 -28.965 1.00 80.00 160 LEU A O 1
ATOM 1246 N N . PRO A 1 161 ? 8.526 -9.679 -26.929 1.00 79.44 161 PRO A N 1
ATOM 1247 C CA . PRO A 1 161 ? 9.023 -8.414 -27.439 1.00 79.44 161 PRO A CA 1
ATOM 1248 C C . PRO A 1 161 ? 10.201 -8.674 -28.377 1.00 79.44 161 PRO A C 1
ATOM 1250 O O . PRO A 1 161 ? 11.024 -9.552 -28.119 1.00 79.44 161 PRO A O 1
ATOM 1253 N N . ASP A 1 162 ? 10.288 -7.897 -29.453 1.00 77.75 162 ASP A N 1
ATOM 1254 C CA . ASP A 1 162 ? 11.476 -7.908 -30.297 1.00 77.75 162 ASP A CA 1
ATOM 1255 C C . ASP A 1 162 ? 12.618 -7.238 -29.523 1.00 77.75 162 ASP A C 1
ATOM 1257 O O . ASP A 1 162 ? 12.546 -6.052 -29.182 1.00 77.75 162 ASP A O 1
ATOM 1261 N N . VAL A 1 163 ? 13.631 -8.026 -29.155 1.00 81.19 163 VAL A N 1
ATOM 1262 C CA . VAL A 1 163 ? 14.762 -7.567 -28.345 1.00 81.19 163 VAL A CA 1
ATOM 1263 C C . VAL A 1 163 ? 16.034 -7.621 -29.171 1.00 81.19 163 VAL A C 1
ATOM 1265 O O . VAL A 1 163 ? 16.482 -8.684 -29.599 1.00 81.19 163 VAL A O 1
ATOM 1268 N N . LEU A 1 164 ? 16.673 -6.462 -29.326 1.00 82.62 164 LEU A N 1
ATOM 1269 C CA . LEU A 1 164 ? 18.003 -6.367 -29.915 1.00 82.62 164 LEU A CA 1
ATOM 1270 C C . LEU A 1 164 ? 19.041 -6.949 -28.944 1.00 82.62 164 LEU A C 1
ATOM 1272 O O . LEU A 1 164 ? 19.401 -6.339 -27.931 1.00 82.62 164 LEU A O 1
ATOM 1276 N N . LEU A 1 165 ? 19.535 -8.149 -29.253 1.00 76.62 165 LEU A N 1
ATOM 1277 C CA . LEU A 1 165 ? 20.590 -8.793 -28.474 1.00 76.62 165 LEU A CA 1
ATOM 1278 C C . LEU A 1 165 ? 21.828 -7.889 -28.390 1.00 76.62 165 LEU A C 1
ATOM 1280 O O . LEU A 1 165 ? 22.326 -7.393 -29.397 1.00 76.62 165 LEU A O 1
ATOM 1284 N N . GLY A 1 166 ? 22.308 -7.671 -27.163 1.00 76.69 166 GLY A N 1
ATOM 1285 C CA . GLY A 1 166 ? 23.423 -6.769 -26.863 1.00 76.69 166 GLY A CA 1
ATOM 1286 C C . GLY A 1 166 ? 23.030 -5.349 -26.440 1.00 76.69 166 GLY A C 1
ATOM 1287 O O . GLY A 1 166 ? 23.919 -4.584 -26.078 1.00 76.69 166 GLY A O 1
ATOM 1288 N N . SER A 1 167 ? 21.738 -4.987 -26.428 1.00 85.94 167 SER A N 1
ATOM 1289 C CA . SER A 1 167 ? 21.304 -3.685 -25.893 1.00 85.94 167 SER A CA 1
ATOM 1290 C C . SER A 1 167 ? 21.514 -3.551 -24.380 1.00 85.94 167 SER A C 1
ATOM 1292 O O . SER A 1 167 ? 21.823 -2.463 -23.902 1.00 85.94 167 SER A O 1
ATOM 1294 N N . GLU A 1 168 ? 21.369 -4.642 -23.622 1.00 87.12 168 GLU A N 1
ATOM 1295 C CA . GLU A 1 168 ? 21.650 -4.682 -22.185 1.00 87.12 168 GLU A CA 1
ATOM 1296 C C . GLU A 1 168 ? 22.778 -5.674 -21.888 1.00 87.12 168 GLU A C 1
ATOM 1298 O O . GLU A 1 168 ? 22.915 -6.710 -22.541 1.00 87.12 168 GLU A O 1
ATOM 1303 N N . ALA A 1 169 ? 23.597 -5.368 -20.877 1.00 89.44 169 ALA A N 1
ATOM 1304 C CA . ALA A 1 169 ? 24.818 -6.121 -20.580 1.00 89.44 169 ALA A CA 1
ATOM 1305 C C . ALA A 1 169 ? 24.574 -7.600 -20.219 1.00 89.44 169 ALA A C 1
ATOM 1307 O O . ALA A 1 169 ? 25.470 -8.423 -20.380 1.00 89.44 169 ALA A O 1
ATOM 1308 N N . TRP A 1 170 ? 23.373 -7.952 -19.748 1.00 91.25 170 TRP A N 1
ATOM 1309 C CA . TRP A 1 170 ? 23.007 -9.333 -19.422 1.00 91.25 170 TRP A CA 1
ATOM 1310 C C . TRP A 1 170 ? 22.521 -10.139 -20.641 1.00 91.25 170 TRP A C 1
ATOM 1312 O O . TRP A 1 170 ? 22.451 -11.363 -20.565 1.00 91.25 170 TRP A O 1
ATOM 1322 N N . HIS A 1 171 ? 22.239 -9.500 -21.788 1.00 93.00 171 HIS A N 1
ATOM 1323 C CA . HIS A 1 171 ? 21.765 -10.198 -22.995 1.00 93.00 171 HIS A CA 1
ATOM 1324 C C . HIS A 1 171 ? 22.784 -11.206 -23.541 1.00 93.00 171 HIS A C 1
ATOM 1326 O O . HIS A 1 171 ? 22.410 -12.140 -24.241 1.00 93.00 171 HIS A O 1
ATOM 1332 N N . THR A 1 172 ? 24.072 -11.010 -23.253 1.00 89.94 172 THR A N 1
ATOM 1333 C CA . THR A 1 172 ? 25.168 -11.851 -23.755 1.00 89.94 172 THR A CA 1
ATOM 1334 C C . THR A 1 172 ? 25.586 -12.948 -22.779 1.00 89.94 172 THR A C 1
ATOM 1336 O O . THR A 1 172 ? 26.355 -13.831 -23.153 1.00 89.94 172 THR A O 1
ATOM 1339 N N . THR A 1 173 ? 25.104 -12.910 -21.533 1.00 92.88 173 THR A N 1
ATOM 1340 C CA . THR A 1 173 ? 25.445 -13.899 -20.498 1.00 92.88 173 THR A CA 1
ATOM 1341 C C . THR A 1 173 ? 24.430 -15.034 -20.405 1.00 92.88 173 THR A C 1
ATOM 1343 O O . THR A 1 173 ? 24.718 -16.059 -19.789 1.00 92.88 173 THR A O 1
ATOM 1346 N N . LEU A 1 174 ? 23.257 -14.865 -21.019 1.00 91.62 174 LEU A N 1
ATOM 1347 C CA . LEU A 1 174 ? 22.169 -15.836 -21.045 1.00 91.62 174 LEU A CA 1
ATOM 1348 C C . LEU A 1 174 ? 21.925 -16.353 -22.472 1.00 91.62 174 LEU A C 1
ATOM 1350 O O . LEU A 1 174 ? 22.304 -15.690 -23.439 1.00 91.62 174 LEU A O 1
ATOM 1354 N N . PRO A 1 175 ? 21.272 -17.519 -22.629 1.00 93.81 175 PRO A N 1
ATOM 1355 C CA . PRO A 1 175 ? 20.796 -17.974 -23.931 1.00 93.81 175 PRO A CA 1
ATOM 1356 C C . PRO A 1 175 ? 19.919 -16.913 -24.607 1.00 93.81 175 PRO A C 1
ATOM 1358 O O . PRO A 1 175 ? 19.049 -16.324 -23.960 1.00 93.81 175 PRO A O 1
ATOM 1361 N N . SER A 1 176 ? 20.108 -16.705 -25.914 1.00 88.00 176 SER A N 1
ATOM 1362 C CA . SER A 1 176 ? 19.377 -15.693 -26.692 1.00 88.00 176 SER A CA 1
ATOM 1363 C C . SER A 1 176 ? 17.864 -15.829 -26.577 1.00 88.00 176 SER A C 1
ATOM 1365 O O . SER A 1 176 ? 17.148 -14.836 -26.513 1.00 88.00 176 SER A O 1
ATOM 1367 N N . ASP A 1 177 ? 17.389 -17.064 -26.480 1.00 90.62 177 ASP A N 1
ATOM 1368 C CA . ASP A 1 177 ? 15.967 -17.392 -26.465 1.00 90.62 177 ASP A CA 1
ATOM 1369 C C . ASP A 1 177 ? 15.304 -17.008 -25.132 1.00 90.62 177 ASP A C 1
ATOM 1371 O O . ASP A 1 177 ? 14.083 -16.890 -25.047 1.00 90.62 177 ASP A O 1
ATOM 1375 N N . TRP A 1 178 ? 16.098 -16.784 -24.077 1.00 93.00 178 TRP A N 1
ATOM 1376 C CA . TRP A 1 178 ? 15.606 -16.332 -22.773 1.00 93.00 178 TRP A CA 1
ATOM 1377 C C . TRP A 1 178 ? 15.504 -14.815 -22.691 1.00 93.00 178 TRP A C 1
ATOM 1379 O O . TRP A 1 178 ? 14.745 -14.304 -21.869 1.00 93.00 178 TRP A O 1
ATOM 1389 N N . VAL A 1 179 ? 16.240 -14.092 -23.539 1.00 93.19 179 VAL A N 1
ATOM 1390 C CA . VAL A 1 179 ? 16.297 -12.629 -23.499 1.00 93.19 179 VAL A CA 1
ATOM 1391 C C . VAL A 1 179 ? 14.902 -12.016 -23.687 1.00 93.19 179 VAL A C 1
ATOM 1393 O O . VAL A 1 179 ? 14.461 -11.315 -22.776 1.00 93.19 179 VAL A O 1
ATOM 1396 N N . PRO A 1 180 ? 14.121 -12.346 -24.738 1.00 90.62 180 PRO A N 1
ATOM 1397 C CA . PRO A 1 180 ? 12.771 -11.799 -24.893 1.00 90.62 180 PRO A CA 1
ATOM 1398 C C . PRO A 1 180 ? 11.823 -12.141 -23.735 1.00 90.62 180 PRO A C 1
ATOM 1400 O O . PRO A 1 180 ? 10.972 -11.330 -23.366 1.00 90.62 180 PRO A O 1
ATOM 1403 N N . ILE A 1 181 ? 11.979 -13.327 -23.134 1.00 91.69 181 ILE A N 1
ATOM 1404 C CA . ILE A 1 181 ? 11.160 -13.793 -22.005 1.00 91.69 181 ILE A CA 1
ATOM 1405 C C . ILE A 1 181 ? 11.456 -12.945 -20.766 1.00 91.69 181 ILE A C 1
ATOM 1407 O O . ILE A 1 181 ? 10.543 -12.375 -20.175 1.00 91.69 181 ILE A O 1
ATOM 1411 N N . ILE A 1 182 ? 12.734 -12.800 -20.412 1.00 91.81 182 ILE A N 1
ATOM 1412 C CA . ILE A 1 182 ? 13.169 -12.036 -19.238 1.00 91.81 182 ILE A CA 1
ATOM 1413 C C . ILE A 1 182 ? 12.854 -10.548 -19.414 1.00 91.81 182 ILE A C 1
ATOM 1415 O O . ILE A 1 182 ? 12.411 -9.904 -18.461 1.00 91.81 182 ILE A O 1
ATOM 1419 N N . THR A 1 183 ? 13.011 -9.993 -20.619 1.00 90.50 183 THR A N 1
ATOM 1420 C CA . THR A 1 183 ? 12.625 -8.605 -20.910 1.00 90.50 183 THR A CA 1
ATOM 1421 C C . THR A 1 183 ? 11.129 -8.388 -20.676 1.00 90.50 183 THR A C 1
ATOM 1423 O O . THR A 1 183 ? 10.745 -7.425 -20.004 1.00 90.50 183 THR A O 1
ATOM 1426 N N . ARG A 1 184 ? 10.274 -9.298 -21.162 1.00 90.25 184 ARG A N 1
ATOM 1427 C CA . ARG A 1 184 ? 8.825 -9.250 -20.913 1.00 90.25 184 ARG A CA 1
ATOM 1428 C C . ARG A 1 184 ? 8.509 -9.380 -19.424 1.00 90.25 184 ARG A C 1
ATOM 1430 O O . ARG A 1 184 ? 7.740 -8.582 -18.891 1.00 90.25 184 ARG A O 1
ATOM 1437 N N . ASP A 1 185 ? 9.110 -10.349 -18.745 1.00 91.56 185 ASP A N 1
ATOM 1438 C CA . ASP A 1 185 ? 8.853 -10.613 -17.329 1.00 91.56 185 ASP A CA 1
ATOM 1439 C C . ASP A 1 185 ? 9.310 -9.441 -16.452 1.00 91.56 185 ASP A C 1
ATOM 1441 O O . ASP A 1 185 ? 8.607 -9.061 -15.519 1.00 91.56 185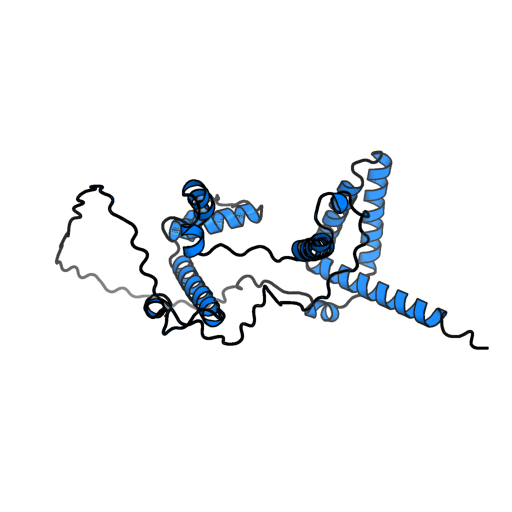 ASP A O 1
ATOM 1445 N N . THR A 1 186 ? 10.411 -8.778 -16.808 1.00 90.25 186 THR A N 1
ATOM 1446 C CA . THR A 1 186 ? 10.874 -7.549 -16.145 1.00 90.25 186 THR A CA 1
ATOM 1447 C C . THR A 1 186 ? 9.846 -6.427 -16.292 1.00 90.25 186 THR A C 1
ATOM 1449 O O . THR A 1 186 ? 9.502 -5.757 -15.316 1.00 90.25 186 THR A O 1
ATOM 1452 N N . GLN A 1 187 ? 9.300 -6.221 -17.495 1.00 88.88 187 GLN A N 1
ATOM 1453 C CA . GLN A 1 187 ? 8.236 -5.235 -17.712 1.00 88.88 187 GLN A CA 1
ATOM 1454 C C . GLN A 1 187 ? 6.957 -5.587 -16.937 1.00 88.88 187 GLN A C 1
ATOM 1456 O O . GLN A 1 187 ? 6.311 -4.687 -16.394 1.00 88.88 187 GLN A O 1
ATOM 1461 N N . ARG A 1 188 ? 6.622 -6.880 -16.834 1.00 87.06 188 ARG A N 1
ATOM 1462 C CA . ARG A 1 188 ? 5.479 -7.376 -16.050 1.00 87.06 188 ARG A CA 1
ATOM 1463 C C . ARG A 1 188 ? 5.679 -7.155 -14.556 1.00 87.06 188 ARG A C 1
ATOM 1465 O O . ARG A 1 188 ? 4.794 -6.604 -13.910 1.00 87.06 188 ARG A O 1
ATOM 1472 N N . GLN A 1 189 ? 6.848 -7.489 -14.017 1.00 90.00 189 GLN A N 1
ATOM 1473 C CA . GLN A 1 189 ? 7.189 -7.288 -12.606 1.00 90.00 189 GLN A CA 1
ATOM 1474 C C . GLN A 1 189 ? 7.114 -5.813 -12.193 1.00 90.00 189 GLN A C 1
ATOM 1476 O O . GLN A 1 189 ? 6.713 -5.514 -11.072 1.00 90.00 189 GLN A O 1
ATOM 1481 N N . ARG A 1 190 ? 7.390 -4.870 -13.107 1.00 88.25 190 ARG A N 1
ATOM 1482 C CA . ARG A 1 190 ? 7.201 -3.428 -12.847 1.00 88.25 190 ARG A CA 1
ATOM 1483 C C . ARG A 1 190 ? 5.739 -3.022 -12.635 1.00 88.25 190 ARG A C 1
ATOM 1485 O O . ARG A 1 190 ? 5.499 -1.950 -12.089 1.00 88.25 190 ARG A O 1
ATOM 1492 N N . ARG A 1 191 ? 4.781 -3.832 -13.092 1.00 87.44 191 ARG A N 1
ATOM 1493 C CA . ARG A 1 191 ? 3.333 -3.594 -12.977 1.00 87.44 191 ARG A CA 1
ATOM 1494 C C . ARG A 1 191 ? 2.640 -4.591 -12.045 1.00 87.44 191 ARG A C 1
ATOM 1496 O O . ARG A 1 191 ? 1.416 -4.586 -11.979 1.00 87.44 191 ARG A O 1
ATOM 1503 N N . GLN A 1 192 ? 3.387 -5.465 -11.369 1.00 85.12 192 GLN A N 1
ATOM 1504 C CA . GLN A 1 192 ? 2.781 -6.468 -10.501 1.00 85.12 192 GLN A CA 1
ATOM 1505 C C . GLN A 1 192 ? 2.120 -5.816 -9.291 1.00 85.12 192 GLN A C 1
ATOM 1507 O O . GLN A 1 192 ? 2.689 -4.939 -8.639 1.00 85.12 192 GLN A O 1
ATOM 1512 N N . ASN A 1 193 ? 0.913 -6.288 -8.984 1.00 85.75 193 ASN A N 1
ATOM 1513 C CA . ASN A 1 193 ? 0.230 -5.909 -7.760 1.00 85.75 193 ASN A CA 1
ATOM 1514 C C . ASN A 1 193 ? 1.022 -6.402 -6.538 1.00 85.75 193 ASN A C 1
ATOM 1516 O O . ASN A 1 193 ? 1.675 -7.449 -6.609 1.00 85.75 193 ASN A O 1
ATOM 1520 N N . PRO A 1 194 ? 0.954 -5.682 -5.404 1.00 86.88 194 PRO A N 1
ATOM 1521 C CA . PRO A 1 194 ? 1.525 -6.155 -4.153 1.00 86.88 194 PRO A CA 1
ATOM 1522 C C . PRO A 1 194 ? 1.031 -7.566 -3.821 1.00 86.88 194 PRO A C 1
ATOM 1524 O O . PRO A 1 194 ? -0.166 -7.847 -3.890 1.00 86.88 194 PRO A O 1
ATOM 1527 N N . GLN A 1 195 ? 1.961 -8.448 -3.457 1.00 85.38 195 GLN A N 1
ATOM 1528 C CA . GLN A 1 195 ? 1.651 -9.832 -3.112 1.00 85.38 195 GLN A CA 1
ATOM 1529 C C . GLN A 1 195 ? 0.717 -9.878 -1.887 1.00 85.38 195 GLN A C 1
ATOM 1531 O O . GLN A 1 195 ? 1.091 -9.350 -0.833 1.00 85.38 195 GLN A O 1
ATOM 1536 N N . PRO A 1 196 ? -0.460 -10.530 -1.973 1.00 84.19 196 PRO A N 1
ATOM 1537 C CA . PRO A 1 196 ? -1.324 -10.715 -0.815 1.00 84.19 196 PRO A CA 1
ATOM 1538 C C . PRO A 1 196 ? -0.672 -11.632 0.234 1.00 84.19 196 PRO A C 1
ATOM 1540 O O . PRO A 1 196 ? 0.232 -12.412 -0.097 1.00 84.19 196 PRO A O 1
ATOM 1543 N N . PRO A 1 197 ? -1.144 -11.587 1.496 1.00 85.50 197 PRO A N 1
ATOM 1544 C CA . PRO A 1 197 ? -0.654 -12.462 2.552 1.00 85.50 197 PRO A CA 1
ATOM 1545 C C . PRO A 1 197 ? -0.705 -13.937 2.151 1.00 85.50 197 PRO A C 1
ATOM 1547 O O . PRO A 1 197 ? -1.700 -14.424 1.614 1.00 85.50 197 PRO A O 1
ATOM 1550 N N . PHE A 1 198 ? 0.376 -14.662 2.430 1.00 87.00 198 PHE A N 1
ATOM 1551 C CA . PHE A 1 198 ? 0.449 -16.079 2.105 1.00 87.00 198 PHE A CA 1
ATOM 1552 C C . PHE A 1 198 ? -0.527 -16.914 2.938 1.00 87.00 198 PHE A C 1
ATOM 1554 O O . PHE A 1 198 ? -0.706 -16.680 4.135 1.00 87.00 198 PHE A O 1
ATOM 1561 N N . SER A 1 199 ? -1.091 -17.946 2.308 1.00 86.12 199 SER A N 1
ATOM 1562 C CA . SER A 1 199 ? -1.941 -18.925 2.980 1.00 86.12 199 SER A CA 1
ATOM 1563 C C . SER A 1 199 ? -1.157 -19.763 3.992 1.00 86.12 199 SER A C 1
ATOM 1565 O O . SER A 1 199 ? 0.050 -19.984 3.856 1.00 86.12 199 SER A O 1
ATOM 1567 N N . ASP A 1 200 ? -1.858 -20.300 4.989 1.00 85.69 200 ASP A N 1
ATOM 1568 C CA . ASP A 1 200 ? -1.241 -21.156 6.007 1.00 85.69 200 ASP A CA 1
ATOM 1569 C C . ASP A 1 200 ? -0.642 -22.433 5.401 1.00 85.69 200 ASP A C 1
ATOM 1571 O O . ASP A 1 200 ? 0.421 -22.882 5.831 1.00 85.69 200 ASP A O 1
ATOM 1575 N N . ALA A 1 201 ? -1.259 -22.963 4.3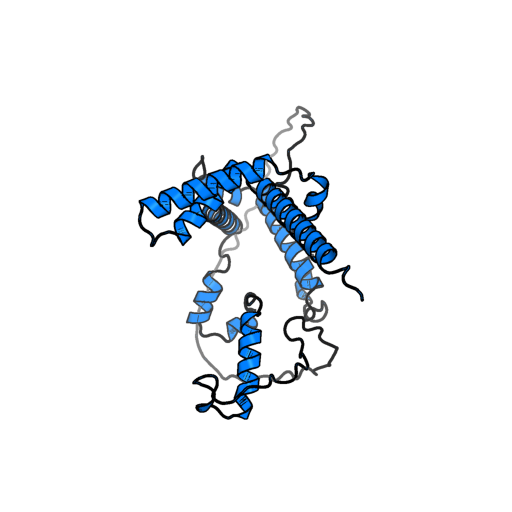39 1.00 87.88 201 ALA A N 1
ATOM 1576 C CA . ALA A 1 201 ? -0.724 -24.085 3.573 1.00 87.88 201 ALA A CA 1
ATOM 1577 C C . ALA A 1 201 ? 0.654 -23.755 2.976 1.00 87.88 201 ALA A C 1
ATOM 1579 O O . ALA A 1 201 ? 1.583 -24.551 3.098 1.00 87.88 201 ALA A O 1
ATOM 1580 N N . TYR A 1 202 ? 0.831 -22.561 2.407 1.00 91.12 202 TYR A N 1
ATOM 1581 C CA . TYR A 1 202 ? 2.124 -22.135 1.871 1.00 91.12 202 TYR A CA 1
ATOM 1582 C C . TYR A 1 202 ? 3.152 -21.881 2.982 1.00 91.12 202 TYR A C 1
ATOM 1584 O O . TYR A 1 202 ? 4.293 -22.343 2.912 1.00 91.12 202 TYR A O 1
ATOM 1592 N N . LEU A 1 203 ? 2.740 -21.211 4.063 1.00 90.81 203 LEU A N 1
ATOM 1593 C CA . LEU A 1 203 ? 3.597 -20.967 5.226 1.00 90.81 203 LEU A CA 1
ATOM 1594 C C . LEU A 1 203 ? 4.059 -22.273 5.893 1.00 90.81 203 LEU A C 1
ATOM 1596 O O . LEU A 1 203 ? 5.168 -22.318 6.437 1.00 90.81 203 LEU A O 1
ATOM 1600 N N . SER A 1 204 ? 3.264 -23.345 5.817 1.00 89.81 204 SER A N 1
ATOM 1601 C CA . SER A 1 204 ? 3.629 -24.671 6.333 1.00 89.81 204 SER A CA 1
ATOM 1602 C C . SER A 1 204 ? 4.837 -25.302 5.619 1.00 89.81 204 SER A C 1
ATOM 1604 O O . SER A 1 204 ? 5.550 -26.099 6.232 1.00 89.81 204 SER A O 1
ATOM 1606 N N . GLY A 1 205 ? 5.120 -24.897 4.376 1.00 94.50 205 GLY A N 1
ATOM 1607 C CA . GLY A 1 205 ? 6.312 -25.310 3.629 1.00 94.50 205 GLY A CA 1
ATOM 1608 C C . GLY A 1 205 ? 7.538 -24.429 3.885 1.00 94.50 205 GLY A C 1
ATOM 1609 O O . GLY A 1 205 ? 8.657 -24.803 3.541 1.00 94.50 205 GLY A O 1
ATOM 1610 N N . MET A 1 206 ? 7.366 -23.259 4.510 1.00 93.56 206 MET A N 1
ATOM 1611 C CA . MET A 1 206 ? 8.488 -22.376 4.825 1.00 93.56 206 MET A CA 1
ATOM 1612 C C . MET A 1 206 ? 9.298 -22.883 6.025 1.00 93.56 206 MET A C 1
ATOM 1614 O O . MET A 1 206 ? 8.706 -23.390 6.987 1.00 93.56 206 MET A O 1
ATOM 1618 N N . PRO A 1 207 ? 10.628 -22.640 6.043 1.00 95.81 207 PRO A N 1
ATOM 1619 C CA . PRO A 1 207 ? 11.453 -22.866 7.224 1.00 95.81 207 PRO A CA 1
ATOM 1620 C C . PRO A 1 207 ? 10.865 -22.179 8.456 1.00 95.81 207 PRO A C 1
ATOM 1622 O O . PRO A 1 207 ? 10.402 -21.039 8.376 1.00 95.81 207 PRO A O 1
ATOM 1625 N N . SER A 1 208 ? 10.945 -22.836 9.611 1.00 91.00 208 SER A N 1
ATOM 1626 C CA . SER A 1 208 ? 10.369 -22.374 10.882 1.00 91.00 208 SER A CA 1
ATOM 1627 C C . SER A 1 208 ? 10.773 -20.941 11.248 1.00 91.00 208 SER A C 1
ATOM 1629 O O . SER A 1 208 ? 9.922 -20.148 11.651 1.00 91.00 208 SER A O 1
ATOM 1631 N N . LYS A 1 209 ? 12.037 -20.556 11.014 1.00 94.06 209 LYS A N 1
ATOM 1632 C CA . LYS A 1 209 ? 12.509 -19.174 11.221 1.00 94.06 209 LYS A CA 1
ATOM 1633 C C . LYS A 1 209 ? 11.789 -18.165 10.317 1.00 94.06 209 LYS A C 1
ATOM 1635 O O . LYS A 1 209 ? 11.358 -17.126 10.804 1.00 94.06 209 LYS A O 1
ATOM 1640 N N . ARG A 1 210 ? 11.628 -18.469 9.020 1.00 90.88 210 ARG A N 1
ATOM 1641 C CA . ARG A 1 210 ? 10.894 -17.598 8.080 1.00 90.88 210 ARG A CA 1
ATOM 1642 C C . ARG A 1 210 ? 9.415 -17.541 8.436 1.00 90.88 210 ARG A C 1
ATOM 1644 O O . ARG A 1 210 ? 8.854 -16.454 8.473 1.00 90.88 210 ARG A O 1
ATOM 1651 N N . ARG A 1 211 ? 8.815 -18.688 8.762 1.00 91.00 211 ARG A N 1
ATOM 1652 C CA . ARG A 1 211 ? 7.419 -18.771 9.199 1.00 91.00 211 ARG A CA 1
ATOM 1653 C C . ARG A 1 211 ? 7.170 -17.864 10.396 1.00 91.00 211 ARG A C 1
ATOM 1655 O O . ARG A 1 211 ? 6.271 -17.043 10.320 1.00 91.00 211 ARG A O 1
ATOM 1662 N N . LYS A 1 212 ? 8.012 -17.943 11.434 1.00 89.50 212 LYS A N 1
ATOM 1663 C CA . LYS A 1 212 ? 7.881 -17.123 12.647 1.00 89.50 212 LYS A CA 1
ATOM 1664 C C . LYS A 1 212 ? 7.884 -15.622 12.345 1.00 89.50 212 LYS A C 1
ATOM 1666 O O . LYS A 1 212 ? 7.066 -14.910 12.907 1.00 89.50 212 LYS A O 1
ATOM 1671 N N . ILE A 1 213 ? 8.770 -15.163 11.457 1.00 88.62 213 ILE A N 1
ATOM 1672 C CA . ILE A 1 213 ? 8.859 -13.745 11.064 1.00 88.62 213 ILE A CA 1
ATOM 1673 C C . ILE A 1 213 ? 7.610 -13.306 10.290 1.00 88.62 213 ILE A C 1
ATOM 1675 O O . ILE A 1 213 ? 7.099 -12.214 10.505 1.00 88.62 213 ILE A O 1
ATOM 1679 N N . VAL A 1 214 ? 7.098 -14.149 9.391 1.00 86.00 214 VAL A N 1
ATOM 1680 C CA . VAL A 1 214 ? 5.899 -13.807 8.611 1.00 86.00 214 VAL A CA 1
ATOM 1681 C C . VAL A 1 214 ? 4.644 -13.834 9.488 1.00 86.00 214 VAL A C 1
ATOM 1683 O O . VAL A 1 214 ? 3.768 -12.987 9.346 1.00 86.00 214 VAL A O 1
ATOM 1686 N N . THR A 1 215 ? 4.548 -14.782 10.423 1.00 84.19 215 THR A N 1
ATOM 1687 C CA . THR A 1 215 ? 3.377 -14.916 11.295 1.00 84.19 215 THR A CA 1
ATOM 1688 C C . THR A 1 215 ? 3.401 -13.986 12.499 1.00 84.19 215 THR A C 1
ATOM 1690 O O . THR A 1 215 ? 2.345 -13.773 13.079 1.00 84.19 215 THR A O 1
ATOM 1693 N N . SER A 1 216 ? 4.550 -13.420 12.890 1.00 81.44 216 SER A N 1
ATOM 1694 C CA . SER A 1 216 ? 4.615 -12.490 14.028 1.00 81.44 216 SER A CA 1
ATOM 1695 C C . SER A 1 216 ? 3.855 -11.188 13.785 1.00 81.44 216 SER A C 1
ATOM 1697 O O . SER A 1 216 ? 3.497 -10.521 14.743 1.00 81.44 216 SER A O 1
ATOM 1699 N N . ALA A 1 217 ? 3.596 -10.841 12.522 1.00 76.81 217 ALA A N 1
ATOM 1700 C CA . ALA A 1 217 ? 2.757 -9.703 12.157 1.00 76.81 217 ALA A CA 1
ATOM 1701 C C . ALA A 1 217 ? 1.248 -10.005 12.245 1.00 76.81 217 ALA A C 1
ATOM 1703 O O . ALA A 1 217 ? 0.437 -9.092 12.124 1.00 76.81 217 ALA A O 1
ATOM 1704 N N . LYS A 1 218 ? 0.844 -11.275 12.418 1.00 82.00 218 LYS A N 1
ATOM 1705 C CA . LYS A 1 218 ? -0.570 -11.618 12.608 1.00 82.00 218 LYS A CA 1
ATOM 1706 C C . LYS A 1 218 ? -1.003 -11.183 14.012 1.00 82.00 218 LYS A C 1
ATOM 1708 O O . LYS A 1 218 ? -0.254 -11.461 14.949 1.00 82.00 218 LYS A O 1
ATOM 1713 N N . PRO A 1 219 ? -2.206 -10.607 14.180 1.00 82.75 219 PRO A N 1
ATOM 1714 C CA . PRO A 1 219 ? -2.714 -10.230 15.495 1.00 82.75 219 PRO A CA 1
ATOM 1715 C C . PRO A 1 219 ? -2.717 -11.449 16.428 1.00 82.75 219 PRO A C 1
ATOM 1717 O O . PRO A 1 219 ? -3.205 -12.518 16.056 1.00 82.75 219 PRO A O 1
ATOM 1720 N N . GLN A 1 220 ? -2.120 -11.299 17.611 1.00 79.81 220 GLN A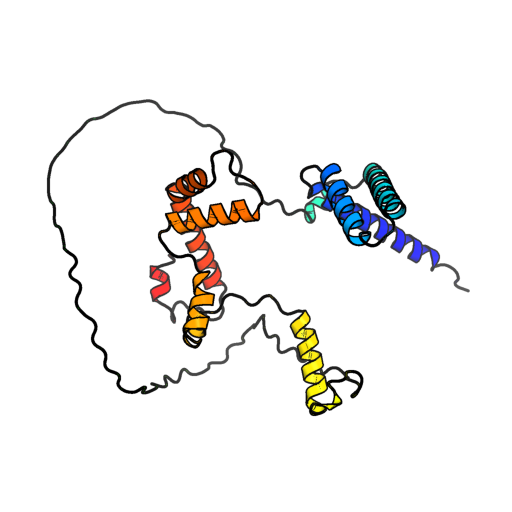 N 1
ATOM 1721 C CA . GLN A 1 220 ? -2.059 -12.323 18.657 1.00 79.81 220 GLN A CA 1
ATOM 1722 C C . GLN A 1 220 ? -2.725 -11.787 19.925 1.00 79.81 220 GLN A C 1
ATOM 1724 O O . GLN A 1 220 ? -2.681 -10.589 20.182 1.00 79.81 220 GLN A O 1
ATOM 1729 N N . GLY A 1 221 ? -3.280 -12.681 20.743 1.00 87.00 221 GLY A N 1
ATOM 1730 C CA . GLY A 1 221 ? -3.833 -12.329 22.052 1.00 87.00 221 GLY A CA 1
ATOM 1731 C C . GLY A 1 221 ? -5.357 -12.286 22.096 1.00 87.00 221 GLY A C 1
ATOM 1732 O O . GLY A 1 221 ? -6.046 -12.855 21.245 1.00 87.00 221 GLY A O 1
ATOM 1733 N N . SER A 1 222 ? -5.886 -11.666 23.149 1.00 91.81 222 SER A N 1
ATOM 1734 C CA . SER A 1 222 ? -7.328 -11.508 23.340 1.00 91.81 222 SER A CA 1
ATOM 1735 C C . SER A 1 222 ? -7.901 -10.454 22.388 1.00 91.81 222 SER A C 1
ATOM 1737 O O . SER A 1 222 ? -7.187 -9.588 21.889 1.00 91.81 222 SER A O 1
ATOM 1739 N N . LEU A 1 223 ? -9.218 -10.490 22.157 1.00 91.19 223 LEU A N 1
ATOM 1740 C CA . LEU A 1 223 ? -9.891 -9.500 21.309 1.00 91.19 223 LEU A CA 1
ATOM 1741 C C . LEU A 1 223 ? -9.610 -8.059 21.768 1.00 91.19 223 LEU A C 1
ATOM 1743 O O . LEU A 1 223 ? -9.365 -7.188 20.941 1.00 91.19 223 LEU A O 1
ATOM 1747 N N . SER A 1 224 ? -9.597 -7.830 23.080 1.00 93.88 224 SER A N 1
ATOM 1748 C CA . SER A 1 224 ? -9.303 -6.527 23.673 1.00 93.88 224 SER A CA 1
ATOM 1749 C C . SER A 1 224 ? -7.894 -6.038 23.346 1.00 93.88 224 SER A C 1
ATOM 1751 O O . SER A 1 224 ? -7.722 -4.863 23.040 1.00 93.88 224 SER A O 1
ATOM 1753 N N . GLN A 1 225 ? -6.902 -6.936 23.352 1.00 93.12 225 GLN A N 1
ATOM 1754 C CA . GLN A 1 225 ? -5.526 -6.606 22.967 1.00 93.12 225 GLN A CA 1
ATOM 1755 C C . GLN A 1 225 ? -5.437 -6.271 21.480 1.00 93.12 225 GLN A C 1
ATOM 1757 O O . GLN A 1 225 ? -4.860 -5.257 21.122 1.00 93.12 225 GLN A O 1
ATOM 1762 N N . ILE A 1 226 ? -6.085 -7.060 20.618 1.00 94.06 226 ILE A N 1
ATOM 1763 C CA . ILE A 1 226 ? -6.078 -6.827 19.166 1.00 94.06 226 ILE A CA 1
ATOM 1764 C C . ILE A 1 226 ? -6.707 -5.474 18.817 1.00 94.06 226 ILE A C 1
ATOM 1766 O O . ILE A 1 226 ? -6.188 -4.752 17.967 1.00 94.06 226 ILE A O 1
ATOM 1770 N N . ILE A 1 227 ? -7.824 -5.127 19.463 1.00 94.75 227 ILE A N 1
ATOM 1771 C CA . ILE A 1 227 ? -8.482 -3.831 19.266 1.00 94.75 227 ILE A CA 1
ATOM 1772 C C . ILE A 1 227 ? -7.599 -2.705 19.806 1.00 94.75 227 ILE A C 1
ATOM 1774 O O . ILE A 1 227 ? -7.384 -1.725 19.098 1.00 94.75 227 ILE A O 1
ATOM 1778 N N . GLY A 1 228 ? -7.053 -2.856 21.016 1.00 94.19 228 GLY A N 1
ATOM 1779 C CA . GLY A 1 228 ? -6.155 -1.872 21.620 1.00 94.19 228 GLY A CA 1
ATOM 1780 C C . GLY A 1 228 ? -4.917 -1.604 20.761 1.00 94.19 228 GLY A C 1
ATOM 1781 O O . GLY A 1 228 ? -4.661 -0.457 20.405 1.00 94.19 228 GLY A O 1
ATOM 1782 N N . ASP A 1 229 ? -4.206 -2.654 20.348 1.00 92.81 229 ASP A N 1
ATOM 1783 C CA . ASP A 1 229 ? -3.036 -2.569 19.469 1.00 92.81 229 ASP A CA 1
ATOM 1784 C C . ASP A 1 229 ? -3.409 -1.983 18.102 1.00 92.81 229 ASP A C 1
ATOM 1786 O O . ASP A 1 229 ? -2.669 -1.182 17.536 1.00 92.81 229 ASP A O 1
ATOM 1790 N N . GLY A 1 230 ? -4.569 -2.359 17.556 1.00 92.81 230 GLY A N 1
ATOM 1791 C CA . GLY A 1 230 ? -5.077 -1.821 16.297 1.00 92.81 230 GLY A CA 1
ATOM 1792 C C . GLY A 1 230 ? -5.326 -0.314 16.363 1.00 92.81 230 GLY A C 1
ATOM 1793 O O . GLY A 1 230 ? -4.914 0.412 15.459 1.00 92.81 230 GLY A O 1
ATOM 1794 N N . VAL A 1 231 ? -5.953 0.159 17.443 1.00 93.50 231 VAL A N 1
ATOM 1795 C CA . VAL A 1 231 ? -6.186 1.589 17.685 1.00 93.50 231 VAL A CA 1
ATOM 1796 C C . VAL A 1 231 ? -4.865 2.320 17.910 1.00 93.50 231 VAL A C 1
ATOM 1798 O O . VAL A 1 231 ? -4.648 3.346 17.274 1.00 93.50 231 VAL A O 1
ATOM 1801 N N . GLY A 1 232 ? -3.958 1.777 18.725 1.00 92.62 232 GLY A N 1
ATOM 1802 C CA . GLY A 1 232 ? -2.637 2.371 18.958 1.00 92.62 232 GLY A CA 1
ATOM 1803 C C . GLY A 1 232 ? -1.834 2.524 17.665 1.00 92.62 232 GLY A C 1
ATOM 1804 O O . GLY A 1 232 ? -1.421 3.626 17.317 1.00 92.62 232 GLY A O 1
ATOM 1805 N N . ASN A 1 233 ? -1.736 1.450 16.875 1.00 91.88 233 ASN A N 1
ATOM 1806 C CA . ASN A 1 233 ? -1.068 1.475 15.572 1.00 91.88 233 ASN A CA 1
ATOM 1807 C C . ASN A 1 233 ? -1.722 2.465 14.594 1.00 91.88 233 ASN A C 1
ATOM 1809 O O . ASN A 1 233 ? -1.029 3.081 13.787 1.00 91.88 233 ASN A O 1
ATOM 1813 N N . ALA A 1 234 ? -3.051 2.614 14.632 1.00 92.50 234 ALA A N 1
ATOM 1814 C CA . ALA A 1 234 ? -3.763 3.566 13.784 1.00 92.50 234 ALA A CA 1
ATOM 1815 C C . ALA A 1 234 ? -3.496 5.021 14.194 1.00 92.50 234 ALA A C 1
ATOM 1817 O O . ALA A 1 234 ? -3.328 5.871 13.321 1.00 92.50 234 ALA A O 1
ATOM 1818 N N . VAL A 1 235 ? -3.433 5.299 15.498 1.00 92.06 235 VAL A N 1
ATOM 1819 C CA . VAL A 1 235 ? -3.095 6.620 16.045 1.00 92.06 235 VAL A CA 1
ATOM 1820 C C . VAL A 1 235 ? -1.648 6.986 15.693 1.00 92.06 235 VAL A C 1
ATOM 1822 O O . VAL A 1 235 ? -1.416 8.062 15.137 1.00 92.06 235 VAL A O 1
ATOM 1825 N N . ASP A 1 236 ? -0.707 6.054 15.879 1.00 91.25 236 ASP A N 1
ATOM 1826 C CA . ASP A 1 236 ? 0.702 6.226 15.499 1.00 91.25 236 ASP A CA 1
ATOM 1827 C C . ASP A 1 236 ? 0.860 6.466 13.990 1.00 91.25 236 ASP A C 1
ATOM 1829 O O . ASP A 1 236 ? 1.560 7.386 13.562 1.00 91.25 236 ASP A O 1
ATOM 1833 N N . ALA A 1 237 ? 0.171 5.676 13.160 1.00 92.38 237 ALA A N 1
ATOM 1834 C CA . ALA A 1 237 ? 0.197 5.831 11.706 1.00 92.38 237 ALA A CA 1
ATOM 1835 C C . ALA A 1 237 ? -0.453 7.142 11.232 1.00 92.38 237 ALA A C 1
ATOM 1837 O O . ALA A 1 237 ? -0.053 7.689 10.203 1.00 92.38 237 ALA A O 1
ATOM 1838 N N . ALA A 1 238 ? -1.446 7.649 11.969 1.00 92.12 238 ALA A N 1
ATOM 1839 C CA . ALA A 1 238 ? -2.067 8.944 11.715 1.00 92.12 238 ALA A CA 1
ATOM 1840 C C . ALA A 1 238 ? -1.197 10.125 12.184 1.00 92.12 238 ALA A C 1
ATOM 1842 O O . ALA A 1 238 ? -1.465 11.261 11.791 1.00 92.12 238 ALA A O 1
ATOM 1843 N N . GLY A 1 239 ? -0.162 9.875 12.995 1.00 90.06 239 GLY A N 1
ATOM 1844 C CA . GLY A 1 239 ? 0.718 10.907 13.542 1.00 90.06 239 GLY A CA 1
ATOM 1845 C C . GLY A 1 239 ? 0.006 11.862 14.503 1.00 90.06 239 GLY A C 1
ATOM 1846 O O . GLY A 1 239 ? 0.418 13.015 14.631 1.00 90.06 239 GLY A O 1
ATOM 1847 N N . VAL A 1 240 ? -1.082 11.407 15.129 1.00 88.50 240 VAL A N 1
ATOM 1848 C CA . VAL A 1 240 ? -1.850 12.178 16.116 1.00 88.50 240 VAL A CA 1
ATOM 1849 C C . VAL A 1 240 ? -1.531 11.667 17.514 1.00 88.50 240 VAL A C 1
ATOM 1851 O O . VAL A 1 240 ? -1.263 10.486 17.687 1.00 88.50 240 VAL A O 1
ATOM 1854 N N . ASP A 1 241 ? -1.556 12.550 18.510 1.00 86.62 241 ASP A N 1
ATOM 1855 C CA . ASP A 1 241 ? -1.276 12.176 19.898 1.00 86.62 241 ASP A CA 1
ATOM 1856 C C . ASP A 1 241 ? -2.565 12.193 20.728 1.00 86.62 241 ASP A C 1
ATOM 1858 O O . ASP A 1 241 ? -3.439 13.051 20.549 1.00 86.62 241 ASP A O 1
ATOM 1862 N N . ALA A 1 242 ? -2.712 11.220 21.621 1.00 82.19 242 ALA A N 1
ATOM 1863 C CA . ALA A 1 242 ? -3.927 11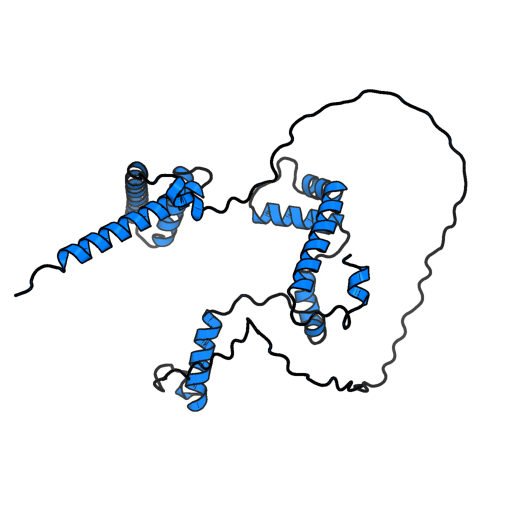.056 22.406 1.00 82.19 242 ALA A CA 1
ATOM 1864 C C . ALA A 1 242 ? -3.932 12.027 23.596 1.00 82.19 242 ALA A C 1
ATOM 1866 O O . ALA A 1 242 ? -3.129 11.899 24.517 1.00 82.19 242 ALA A O 1
ATOM 1867 N N . VAL A 1 243 ? -4.897 12.953 23.631 1.00 83.56 243 VAL A N 1
ATOM 1868 C CA . VAL A 1 243 ? -5.027 13.966 24.702 1.00 83.56 243 VAL A CA 1
ATOM 1869 C C . VAL A 1 243 ? -5.133 13.338 26.101 1.00 83.56 243 VAL A C 1
ATOM 1871 O O . VAL A 1 243 ? -4.633 13.893 27.075 1.00 83.56 243 VAL A O 1
ATOM 1874 N N . THR A 1 244 ? -5.769 12.171 26.209 1.00 83.38 244 THR A N 1
ATOM 1875 C CA . THR A 1 244 ? -5.971 11.417 27.460 1.00 83.38 244 THR A CA 1
ATOM 1876 C C . THR A 1 244 ? -4.904 10.344 27.717 1.00 83.38 244 THR A C 1
ATOM 1878 O O . THR A 1 244 ? -5.027 9.569 28.670 1.00 83.38 244 THR A O 1
ATOM 1881 N N . GLY A 1 245 ? -3.855 10.302 26.889 1.00 88.38 245 GLY A N 1
ATOM 1882 C CA . GLY A 1 245 ? -2.818 9.274 26.899 1.00 88.38 245 GLY A CA 1
ATOM 1883 C C . GLY A 1 245 ? -3.209 8.035 26.089 1.00 88.38 245 GLY A C 1
ATOM 1884 O O . GLY A 1 245 ? -4.332 7.538 26.180 1.00 88.38 245 GLY A O 1
ATOM 1885 N N . MET A 1 246 ? -2.258 7.525 25.302 1.00 89.69 246 MET A N 1
ATOM 1886 C CA . MET A 1 246 ? -2.465 6.388 24.395 1.00 89.69 246 MET A CA 1
ATOM 1887 C C . MET A 1 246 ? -2.970 5.137 25.128 1.00 89.69 246 MET A C 1
ATOM 1889 O O . MET A 1 246 ? -3.918 4.505 24.679 1.00 89.69 246 MET A O 1
ATOM 1893 N N . GLU A 1 247 ? -2.380 4.809 26.279 1.00 91.31 247 GLU A N 1
ATOM 1894 C CA . GLU A 1 247 ? -2.741 3.629 27.078 1.00 91.31 247 GLU A CA 1
ATOM 1895 C C . GLU A 1 247 ? -4.210 3.650 27.522 1.00 91.31 247 GLU A C 1
ATOM 1897 O O . GLU A 1 247 ? -4.913 2.645 27.426 1.00 91.31 247 GLU A O 1
ATOM 1902 N N . THR A 1 248 ? -4.711 4.817 27.932 1.00 91.19 248 THR A N 1
ATOM 1903 C CA . THR A 1 248 ? -6.116 4.989 28.308 1.00 91.19 248 THR A CA 1
ATOM 1904 C C . THR A 1 248 ? -7.031 4.734 27.113 1.00 91.19 248 THR A C 1
ATOM 1906 O O . THR A 1 248 ? -8.035 4.035 27.235 1.00 91.19 248 THR A O 1
ATOM 1909 N N . VAL A 1 249 ? -6.686 5.281 25.943 1.00 91.00 249 VAL A N 1
ATOM 1910 C CA . VAL A 1 249 ? -7.489 5.131 24.721 1.00 91.00 249 VAL A CA 1
ATOM 1911 C C . VAL A 1 249 ? -7.531 3.673 24.268 1.00 91.00 249 VAL A C 1
ATOM 1913 O O . VAL A 1 249 ? -8.613 3.160 23.978 1.00 91.00 249 VAL A O 1
ATOM 1916 N N . THR A 1 250 ? -6.389 2.983 24.244 1.00 93.06 250 THR A N 1
ATOM 1917 C CA . THR A 1 250 ? -6.328 1.575 23.825 1.00 93.06 250 THR A CA 1
ATOM 1918 C C . THR A 1 250 ? -7.044 0.658 24.815 1.00 93.06 250 THR A C 1
ATOM 1920 O O . THR A 1 250 ? -7.750 -0.258 24.389 1.00 93.06 250 THR A O 1
ATOM 1923 N N . GLN A 1 251 ? -6.945 0.927 26.121 1.00 93.31 251 GLN A N 1
ATOM 1924 C CA . GLN A 1 251 ? -7.645 0.158 27.149 1.00 93.31 251 GLN A CA 1
ATOM 1925 C C . GLN A 1 251 ? -9.164 0.358 27.090 1.00 93.31 251 GLN A C 1
ATOM 1927 O O . GLN A 1 251 ? -9.908 -0.621 27.189 1.00 93.31 251 GLN A O 1
ATOM 1932 N N . VAL A 1 252 ? -9.633 1.598 26.916 1.00 94.12 252 VAL A N 1
ATOM 1933 C CA . VAL A 1 252 ? -11.066 1.895 26.766 1.00 94.12 252 VAL A CA 1
ATOM 1934 C C . VAL A 1 252 ? -11.602 1.228 25.504 1.00 94.12 252 VAL A C 1
ATOM 1936 O O . VAL A 1 252 ? -12.560 0.465 25.590 1.00 94.12 252 VAL A O 1
ATOM 1939 N N . ALA A 1 253 ? -10.937 1.417 24.362 1.00 92.62 253 ALA A N 1
ATOM 1940 C CA . ALA A 1 253 ? -11.365 0.821 23.101 1.00 92.62 253 ALA A CA 1
ATOM 1941 C C . ALA A 1 253 ? -11.380 -0.716 23.149 1.00 92.62 253 ALA A C 1
ATOM 1943 O O . ALA A 1 253 ? -12.303 -1.352 22.644 1.00 92.62 253 ALA A O 1
ATOM 1944 N N . GLY A 1 254 ? -10.373 -1.326 23.779 1.00 93.50 254 GLY A N 1
ATOM 1945 C CA . GLY A 1 254 ? -10.276 -2.776 23.913 1.00 93.50 254 GLY A CA 1
ATOM 1946 C C . GLY A 1 254 ? -11.325 -3.384 24.846 1.00 93.50 254 GLY A C 1
ATOM 1947 O O . GLY A 1 254 ? -11.720 -4.533 24.638 1.00 93.50 254 GLY A O 1
ATOM 1948 N N . ASN A 1 255 ? -11.787 -2.653 25.862 1.00 94.75 255 ASN A N 1
ATOM 1949 C CA . ASN A 1 255 ? -12.743 -3.152 26.859 1.00 94.75 255 ASN A CA 1
ATOM 1950 C C . ASN A 1 255 ? -14.197 -2.755 26.580 1.00 94.75 255 ASN A C 1
ATOM 1952 O O . ASN A 1 255 ? -15.096 -3.288 27.228 1.00 94.75 255 ASN A O 1
ATOM 1956 N N . ASP A 1 256 ? -14.430 -1.863 25.621 1.00 95.88 256 ASP A N 1
ATOM 1957 C CA . ASP A 1 256 ? -15.768 -1.459 25.212 1.00 95.88 256 ASP A CA 1
ATOM 1958 C C . ASP A 1 256 ? -16.516 -2.636 24.537 1.00 95.88 256 ASP A C 1
ATOM 1960 O O . ASP A 1 256 ? -16.069 -3.159 23.505 1.00 95.88 256 ASP A O 1
ATOM 1964 N N . PRO A 1 257 ? -17.652 -3.090 25.102 1.00 94.94 257 PRO A N 1
ATOM 1965 C CA . PRO A 1 257 ? -18.408 -4.210 24.555 1.00 94.94 257 PRO A CA 1
ATOM 1966 C C . PRO A 1 257 ? -19.030 -3.909 23.185 1.00 94.94 257 PRO A C 1
ATOM 1968 O O . PRO A 1 257 ? -19.166 -4.837 22.380 1.00 94.94 257 PRO A O 1
ATOM 1971 N N . GLU A 1 258 ? -19.380 -2.654 22.889 1.00 96.12 258 GLU A N 1
ATOM 1972 C CA . GLU A 1 258 ? -19.950 -2.259 21.598 1.00 96.12 258 GLU A CA 1
ATOM 1973 C C . GLU A 1 258 ? -18.886 -2.328 20.504 1.00 96.12 258 GLU A C 1
ATOM 1975 O O . GLU A 1 258 ? -19.119 -2.931 19.452 1.00 96.12 258 GLU A O 1
ATOM 1980 N N . ILE A 1 259 ? -17.680 -1.821 20.782 1.00 95.00 259 ILE A N 1
ATOM 1981 C CA . ILE A 1 259 ? -16.542 -1.899 19.852 1.00 95.00 259 ILE A CA 1
ATOM 1982 C C . ILE A 1 259 ? -16.152 -3.360 19.609 1.00 95.00 259 ILE A C 1
ATOM 1984 O O . ILE A 1 259 ? -15.943 -3.769 18.464 1.00 95.00 259 ILE A O 1
ATOM 1988 N N . GLN A 1 260 ? -16.110 -4.185 20.657 1.00 95.12 260 GLN A N 1
ATOM 1989 C CA . GLN A 1 260 ? -15.846 -5.616 20.505 1.00 95.12 260 GLN A CA 1
ATOM 1990 C C . GLN A 1 260 ? -16.908 -6.327 19.657 1.00 95.12 260 GLN A C 1
ATOM 1992 O O . GLN A 1 260 ? -16.567 -7.196 18.847 1.00 95.12 260 GLN A O 1
ATOM 1997 N N . ALA A 1 261 ? -18.189 -6.007 19.852 1.00 94.56 261 ALA A N 1
ATOM 1998 C CA . ALA A 1 261 ? -19.279 -6.583 19.070 1.00 94.56 261 ALA A CA 1
ATOM 1999 C C . ALA A 1 261 ? -19.194 -6.153 17.599 1.00 94.56 261 ALA A C 1
ATOM 2001 O O . ALA A 1 261 ? -19.213 -7.013 16.713 1.00 94.56 261 ALA A O 1
ATOM 2002 N N . ALA A 1 262 ? -19.000 -4.857 17.346 1.00 94.56 262 ALA A N 1
ATOM 2003 C CA . ALA A 1 262 ? -18.835 -4.303 16.007 1.00 94.56 262 ALA A CA 1
ATOM 2004 C C . ALA A 1 262 ? -17.621 -4.906 15.283 1.00 94.56 262 ALA A C 1
ATOM 2006 O O . ALA A 1 262 ? -17.726 -5.294 14.121 1.00 94.56 262 ALA A O 1
ATOM 2007 N N . TYR A 1 263 ? -16.490 -5.073 15.974 1.00 94.00 263 TYR A N 1
ATOM 2008 C CA . TYR A 1 263 ? -15.301 -5.708 15.405 1.00 94.00 263 TYR A CA 1
ATOM 2009 C C . TYR A 1 263 ? -15.566 -7.163 14.996 1.00 94.00 263 TYR A C 1
ATOM 2011 O O . TYR A 1 263 ? -15.215 -7.573 13.888 1.00 94.00 263 TYR A O 1
ATOM 2019 N N . ARG A 1 264 ? -16.206 -7.959 15.867 1.00 91.81 264 ARG A N 1
ATOM 2020 C CA . ARG A 1 264 ? -16.553 -9.358 15.552 1.00 91.81 264 ARG A CA 1
ATOM 2021 C C . ARG A 1 264 ? -17.465 -9.448 14.332 1.00 91.81 264 ARG A C 1
ATOM 2023 O O . ARG A 1 264 ? -17.250 -10.320 13.488 1.00 91.81 264 ARG A O 1
ATOM 2030 N N . GLU A 1 265 ? -18.451 -8.562 14.240 1.00 92.56 265 GLU A N 1
ATOM 2031 C CA . GLU A 1 265 ? -19.367 -8.521 13.102 1.00 92.56 265 GLU A CA 1
ATOM 2032 C C . GLU A 1 265 ? -18.646 -8.100 11.820 1.00 92.56 265 GLU A C 1
ATOM 2034 O O . GLU A 1 265 ? -18.775 -8.759 10.790 1.00 92.56 265 GLU A O 1
ATOM 2039 N N . GLN A 1 266 ? -17.777 -7.091 11.893 1.00 92.94 266 GLN A N 1
ATOM 2040 C CA . GLN A 1 266 ? -16.981 -6.657 10.749 1.00 92.94 266 GLN A CA 1
ATOM 2041 C C . GLN A 1 266 ? -16.086 -7.782 10.211 1.00 92.94 266 GLN A C 1
ATOM 2043 O O . GLN A 1 266 ? -16.004 -7.986 8.996 1.00 92.94 266 GLN A O 1
ATOM 2048 N N . VAL A 1 267 ? -15.444 -8.552 11.097 1.00 91.06 267 VAL A N 1
ATOM 2049 C CA . VAL A 1 267 ? -14.645 -9.722 10.703 1.00 91.06 267 VAL A CA 1
ATOM 2050 C C . VAL A 1 267 ? -15.524 -10.781 10.037 1.00 91.06 267 VAL A C 1
ATOM 2052 O O . VAL A 1 267 ? -15.143 -11.306 8.990 1.00 91.06 267 VAL A O 1
ATOM 2055 N N . ARG A 1 268 ? -16.712 -11.072 10.584 1.00 90.12 268 ARG A N 1
ATOM 2056 C CA . ARG A 1 268 ? -17.662 -12.013 9.967 1.00 90.12 268 ARG A CA 1
ATOM 2057 C C . ARG A 1 268 ? -18.067 -11.582 8.562 1.00 90.12 268 ARG A C 1
ATOM 2059 O O . ARG A 1 268 ? -17.978 -12.393 7.640 1.00 90.12 268 ARG A O 1
ATOM 2066 N N . LEU A 1 269 ? -18.473 -10.324 8.393 1.00 90.75 269 LEU A N 1
ATOM 2067 C CA . LEU A 1 269 ? -18.898 -9.776 7.104 1.00 90.75 269 LEU A CA 1
ATOM 2068 C C . LEU A 1 269 ? -17.769 -9.834 6.074 1.00 90.75 269 LEU A C 1
ATOM 2070 O O . LEU A 1 269 ? -17.970 -10.361 4.981 1.00 90.75 269 LEU A O 1
ATOM 2074 N N . THR A 1 270 ? -16.573 -9.390 6.465 1.00 90.50 270 THR A N 1
ATOM 2075 C CA . THR A 1 270 ? -15.384 -9.390 5.601 1.00 90.50 270 THR A CA 1
ATOM 2076 C C . THR A 1 270 ? -15.026 -10.806 5.155 1.00 90.50 270 THR A C 1
ATOM 2078 O O . THR A 1 270 ? -14.751 -11.051 3.982 1.00 90.50 270 THR A O 1
ATOM 2081 N N . VAL A 1 271 ? -15.043 -11.778 6.073 1.00 88.06 271 VAL A N 1
ATOM 2082 C CA . VAL A 1 271 ? -14.758 -13.174 5.719 1.00 88.06 271 VAL A CA 1
ATOM 2083 C C . VAL A 1 271 ? -15.849 -13.739 4.812 1.00 88.06 271 VAL A C 1
ATOM 2085 O O . VAL A 1 271 ? -15.523 -14.413 3.840 1.00 88.06 271 VAL A O 1
ATOM 2088 N N . ARG A 1 272 ? -17.127 -13.449 5.070 1.00 87.69 272 ARG A N 1
ATOM 2089 C CA . ARG A 1 272 ? -18.237 -13.933 4.238 1.00 87.69 272 ARG A CA 1
ATOM 2090 C C . ARG A 1 272 ? -18.159 -13.404 2.806 1.00 87.69 272 ARG A C 1
ATOM 2092 O O . ARG A 1 272 ? -18.345 -14.175 1.870 1.00 87.69 272 ARG A O 1
ATOM 2099 N N . GLU A 1 273 ? -17.857 -12.121 2.640 1.00 88.62 273 GLU A N 1
ATOM 2100 C CA . GLU A 1 273 ? -17.654 -11.499 1.328 1.00 88.62 273 GLU A CA 1
ATOM 2101 C C . GLU A 1 273 ? -16.453 -12.109 0.590 1.00 88.62 273 GLU A C 1
ATOM 2103 O O . GLU A 1 273 ? -16.558 -12.486 -0.580 1.00 88.62 273 GLU A O 1
ATOM 2108 N N . ASN A 1 274 ? -15.338 -12.306 1.297 1.00 86.81 274 ASN A N 1
ATOM 2109 C CA . ASN A 1 274 ? -14.157 -12.965 0.739 1.00 86.81 274 ASN A CA 1
ATOM 2110 C C . ASN A 1 274 ? -14.438 -14.417 0.331 1.00 86.81 274 ASN A C 1
ATOM 2112 O O . ASN A 1 274 ? -13.974 -14.860 -0.712 1.00 86.81 274 ASN A O 1
ATOM 2116 N N . LEU A 1 275 ? -15.204 -15.174 1.121 1.00 85.81 275 LEU A N 1
ATOM 2117 C CA . LEU A 1 275 ? -15.577 -16.547 0.771 1.00 85.81 275 LEU A CA 1
ATOM 2118 C C . LEU A 1 275 ? -16.510 -16.589 -0.444 1.00 85.81 275 LEU A C 1
ATOM 2120 O O . LEU A 1 275 ? -16.362 -17.472 -1.281 1.00 85.81 275 LEU A O 1
ATOM 2124 N N . ALA A 1 276 ? -17.441 -15.639 -0.562 1.00 84.81 276 ALA A N 1
ATOM 2125 C CA . ALA A 1 276 ? -18.365 -15.564 -1.694 1.00 84.81 276 ALA A CA 1
ATOM 2126 C C . ALA A 1 276 ? -17.672 -15.195 -3.017 1.00 84.81 276 ALA A C 1
ATOM 2128 O O . ALA A 1 276 ? -18.122 -15.614 -4.080 1.00 84.81 276 ALA A O 1
ATOM 2129 N N . SER A 1 277 ? -16.592 -14.414 -2.954 1.00 85.94 277 SER A N 1
ATOM 2130 C CA . SER A 1 277 ? -15.821 -13.969 -4.122 1.00 85.94 277 SER A CA 1
ATOM 2131 C C . SER A 1 277 ? -14.668 -14.905 -4.496 1.00 85.94 277 SER A C 1
ATOM 2133 O O . SER A 1 277 ? -14.107 -14.772 -5.583 1.00 85.94 277 SER A O 1
ATOM 2135 N N . ASN A 1 278 ? -14.297 -15.853 -3.628 1.00 84.44 278 ASN A N 1
ATOM 2136 C CA . ASN A 1 278 ? -13.144 -16.715 -3.856 1.00 84.44 278 ASN A CA 1
ATOM 2137 C C . ASN A 1 278 ? -13.490 -17.891 -4.795 1.00 84.44 278 ASN A C 1
ATOM 2139 O O . ASN A 1 278 ? -14.317 -18.730 -4.429 1.00 84.44 278 ASN A O 1
ATOM 2143 N N . PRO A 1 279 ? -12.831 -18.013 -5.965 1.00 84.81 279 PRO A N 1
ATOM 2144 C CA . PRO A 1 279 ? -13.135 -19.059 -6.944 1.00 84.81 279 PRO A CA 1
ATOM 2145 C C . PRO A 1 279 ? -12.816 -20.476 -6.443 1.00 84.81 279 PRO A C 1
ATOM 2147 O O . PRO A 1 279 ? -13.442 -21.439 -6.884 1.00 84.81 279 PRO A O 1
ATOM 2150 N N . ASP A 1 280 ? -11.881 -20.617 -5.500 1.00 82.25 280 ASP A N 1
ATOM 2151 C CA . ASP A 1 280 ? -11.467 -21.913 -4.953 1.00 82.25 280 ASP A CA 1
ATOM 2152 C C . ASP A 1 280 ? -12.357 -22.385 -3.792 1.00 82.25 280 ASP A C 1
ATOM 2154 O O . ASP A 1 280 ? -12.230 -23.527 -3.319 1.00 82.25 280 ASP A O 1
ATOM 2158 N N . PHE A 1 281 ? -13.255 -21.521 -3.304 1.00 83.88 281 PHE A N 1
ATOM 2159 C CA . PHE A 1 281 ? -14.138 -21.830 -2.191 1.00 83.88 281 PHE A CA 1
ATOM 2160 C C . PHE A 1 281 ? -15.451 -22.462 -2.662 1.00 83.88 281 PHE A C 1
ATOM 2162 O O . PHE A 1 281 ? -16.204 -21.906 -3.453 1.00 83.88 281 PHE A O 1
ATOM 2169 N N . THR A 1 282 ? -15.778 -23.621 -2.091 1.00 83.25 282 THR A N 1
ATOM 2170 C CA . THR A 1 282 ? -17.100 -24.244 -2.212 1.00 83.25 282 THR A CA 1
ATOM 2171 C C . THR A 1 282 ? -17.544 -24.766 -0.851 1.00 83.25 282 THR A C 1
ATOM 2173 O O . THR A 1 282 ? -16.764 -25.386 -0.121 1.00 83.25 282 THR A O 1
ATOM 2176 N N . ALA A 1 283 ? -18.813 -24.539 -0.504 1.00 82.19 283 ALA A N 1
ATOM 2177 C CA . ALA A 1 283 ? -19.370 -24.967 0.781 1.00 82.19 283 ALA A CA 1
ATOM 2178 C C . ALA A 1 283 ? -19.295 -26.495 0.976 1.00 82.19 283 ALA A C 1
ATOM 2180 O O . ALA A 1 283 ? -19.115 -26.963 2.098 1.00 82.19 283 ALA A O 1
ATOM 2181 N N . GLU A 1 284 ? -19.364 -27.264 -0.115 1.00 85.00 284 GLU A N 1
ATOM 2182 C CA . GLU A 1 284 ? -19.232 -28.726 -0.109 1.00 85.00 284 GLU A CA 1
ATOM 2183 C C . GLU A 1 284 ? -17.819 -29.189 0.266 1.00 85.00 284 GLU A C 1
ATOM 2185 O O . GLU A 1 284 ? -17.656 -30.139 1.031 1.00 85.00 284 GLU A O 1
ATOM 2190 N N . ARG A 1 285 ? -16.785 -28.496 -0.229 1.00 84.75 285 ARG A N 1
ATOM 2191 C CA . ARG A 1 285 ? -15.380 -28.824 0.054 1.00 84.75 285 ARG A CA 1
ATOM 2192 C C . ARG A 1 285 ? -14.955 -28.379 1.453 1.00 84.75 285 ARG A C 1
ATOM 2194 O O . ARG A 1 285 ? -14.068 -28.990 2.048 1.00 84.75 285 ARG A O 1
ATOM 2201 N N . PHE A 1 286 ? -15.598 -27.342 1.992 1.00 83.88 286 PHE A N 1
ATOM 2202 C CA . PHE A 1 286 ? -15.268 -26.753 3.292 1.00 83.88 286 PHE A CA 1
ATOM 2203 C C . PHE A 1 286 ? -16.489 -26.648 4.227 1.00 83.88 286 PHE A C 1
ATOM 2205 O O . PHE A 1 286 ? -16.836 -25.549 4.673 1.00 83.88 286 PHE A O 1
ATOM 2212 N N . PRO A 1 287 ? -17.116 -27.774 4.614 1.00 82.31 287 PRO A N 1
ATOM 2213 C CA . PRO A 1 287 ? -18.411 -27.783 5.308 1.00 82.31 287 PRO A CA 1
ATOM 2214 C C . PRO A 1 287 ? -18.372 -27.164 6.713 1.00 82.31 287 PRO A C 1
ATOM 2216 O O . PRO A 1 287 ? -19.382 -26.687 7.228 1.00 82.31 287 PRO A O 1
ATOM 2219 N N . ASN A 1 288 ? -17.200 -27.134 7.354 1.00 83.88 288 ASN A N 1
ATOM 2220 C CA . ASN A 1 288 ? -17.043 -26.552 8.688 1.00 83.88 288 ASN A CA 1
ATOM 2221 C C . ASN A 1 288 ? -17.065 -25.017 8.694 1.00 83.88 288 ASN A C 1
ATOM 2223 O O . ASN A 1 288 ? -17.278 -24.431 9.752 1.00 83.88 288 ASN A O 1
ATOM 2227 N N . THR A 1 289 ? -16.891 -24.352 7.549 1.00 82.25 289 THR A N 1
ATOM 2228 C CA . THR A 1 289 ? -16.872 -22.878 7.479 1.00 82.25 289 THR A CA 1
ATOM 2229 C C . THR A 1 289 ? -18.203 -22.253 7.902 1.00 82.25 289 THR A C 1
ATOM 2231 O O . THR A 1 289 ? -18.212 -21.249 8.614 1.00 82.25 289 THR A O 1
ATOM 2234 N N . ALA A 1 290 ? -19.323 -22.921 7.608 1.00 78.12 290 ALA A N 1
ATOM 2235 C CA . ALA A 1 290 ? -20.659 -22.507 8.034 1.00 78.12 290 ALA A CA 1
ATOM 2236 C C . ALA A 1 290 ? -20.859 -22.514 9.564 1.00 78.12 290 ALA A C 1
ATOM 2238 O O . ALA A 1 290 ? -21.827 -21.948 10.061 1.00 78.12 290 ALA A O 1
ATOM 2239 N N . LYS A 1 291 ? -19.980 -23.156 10.344 1.00 80.69 291 LYS A N 1
ATOM 2240 C CA . LYS A 1 291 ? -20.051 -23.107 11.816 1.00 80.69 291 LYS A CA 1
ATOM 2241 C C . LYS A 1 291 ? -19.487 -21.802 12.376 1.00 80.69 291 LYS A C 1
ATOM 2243 O O . LYS A 1 291 ? -19.898 -21.379 13.450 1.00 80.69 291 LYS A O 1
ATOM 2248 N N . TYR A 1 292 ? -18.563 -21.176 11.650 1.00 72.25 292 TYR A N 1
ATOM 2249 C CA . TYR A 1 292 ? -17.828 -20.002 12.114 1.00 72.25 292 TYR A CA 1
ATOM 2250 C C . TYR A 1 292 ? -18.378 -18.696 11.532 1.00 72.25 292 TYR A C 1
ATOM 2252 O O . TYR A 1 292 ? -18.390 -17.689 12.234 1.00 72.25 292 TYR A O 1
ATOM 2260 N N . PHE A 1 293 ? -18.893 -18.721 10.297 1.00 71.50 293 PHE A N 1
ATOM 2261 C CA . PHE A 1 293 ? -19.251 -17.511 9.539 1.00 71.50 293 PHE A CA 1
ATOM 2262 C C . PHE A 1 293 ? -20.719 -17.462 9.084 1.00 71.50 293 PHE A C 1
ATOM 2264 O O . PHE A 1 293 ? -21.015 -16.942 8.010 1.00 71.50 293 PHE A O 1
ATOM 2271 N N . LYS A 1 294 ? -21.631 -18.020 9.891 1.00 62.00 294 LYS A N 1
ATOM 2272 C CA . LYS A 1 294 ? -23.064 -17.699 9.795 1.00 62.00 294 LYS A CA 1
ATOM 2273 C C . LYS A 1 294 ? -23.309 -16.234 10.122 1.00 62.00 294 LYS A C 1
ATOM 2275 O O . LYS A 1 294 ? -22.655 -15.761 11.086 1.00 62.00 294 LYS A O 1
#

Foldseek 3Di:
DDPDPPVVVVVVVVVVVVVVVLLVLVLVQVPAPVRLVRVLVVVLVVLCVVCVPDDPVVSVCSSVVVSVVSVVVVVPRDDDPVVNVVVDDDPDDPDDDDDDDDDDDDDDDDDDDDDDDDDDDDDDDDDDDDDDDDDPPDPDDDPDDDDDPPPQDPVPPPDQDDDDQPPDPCSVVDPVVCVSVVVVVVVVVVVHDPDPQDDPVVLVPDDPVVSCVSCVPPDDDDQLQSQLVVVLVVCVVVVHADPVHSNVVSNCCSPDPVNSVVVLVVVLVVVVVVLVPDPPHDCVVVVCVVVRRD

Radius of gyration: 31.47 Å; chains: 1; bounding box: 64×77×97 Å

Sequence (294 aa):
MAEGNNNHFGQEIVRWCRTYVAEMAAILLHCCVDKVQGLVTAVQNYVQRVTSGMQPSVQQWTVGSSVTHLRNYLSQLDVPFEDIQRFLVYRIPATAELPVPTPSSTPIQESLVHAERVEATAVPEPMETDGITSECNRITVPLQNKDVQDQGLAMDTDTLPDVLLGSEAWHTTLPSDWVPIITRDTQRQRRQNPQPPFSDAYLSGMPSKRRKIVTSAKPQGSLSQIIGDGVGNAVDAAGVDAVTGMETVTQVAGNDPEIQAAYREQVRLTVRENLASNPDFTAERFPNTAKYFK

InterPro domains:
  IPR048926 Bag6, BAG-similar domain [PF20960] (229-273)

Secondary structure (DSSP, 8-state):
----SHHHHHHHHHHHHHHHHHHHHHHHHHHSTTTHHHHHHHHHHHHHHHTTTS-HHHHHHHHHHHHHHHHHHHHT----HHHHHTT---------------------------------------------------------------SS------PPP---TTSSTTTTTS-GGGHHHHHHHHHHHTTPPPPPPPPHHHHHHS-HHHHHHHHTTS--S-HHHHHHHHHHHHHHHHT---TT-HHHHHHHHHH-HHHHHHHHHHHHHHHHHHHHH-TT--TTT-TTHHHH--

Organism: NCBI:txid105785